Protein AF-A0A1X7TPD7-F1 (afdb_monomer_lite)

Radius of gyration: 32.9 Å; chains: 1; bounding box: 110×59×85 Å

pLDDT: mean 71.49, std 21.94, range [27.83, 98.06]

Foldseek 3Di:
DDDDDDDDDDDDPVNVVVVVVVCVVPPVVPPPDDDDDDDPPDDDPDPPPPQFDWDFDDPPDDDDPDDGDTDTDGDDPDDPPPPPDPPPLLLVVLLVLVLVPPVCLVCLVQLLVLLVHDPVNLVVLVVPDPDSSSSNSVSVVVSCVVPVPDPCLVSSLVSCVVVPNPVSSVVSVVSVVLCVVQVLLVLLVSCLVVQLVLCLVVVVLLLVLCVVLVLDDPVLSVCLVPDPDRSSVNSNSVSVSNSVSLSPDPHNLVSSVSVLVSLVVSVDPSSVVSSVCCVVVCVVVPPPDPPPPDDDDDDDDDDDDDDDDDDD

InterPro domains:
  IPR000488 Death domain [PF00531] (96-172)
  IPR000488 Death domain [PS50017] (108-176)
  IPR000488 Death domain [SM00005] (81-176)
  IPR011029 Death-like domain superfamily [G3DSA:1.10.533.10] (96-174)
  IPR011029 Death-like domain superfamily [SSF47986] (105-176)

Secondary structure (DSSP, 8-state):
------------HHHHHHHHHHHHHS-TTSS----------S---S-TT--EEEE----S--S-------EEEE---------S-TT-HHHHHHHHHHHT-TTHHHHHHHHHHHTT--HHHHHHHHHH-SSHHHHHHHHHHHHHHH-TT---HHHHHHHHHHTT-HHHHHHHHHHHHHHHH-HHHHHHHHTHHHHHHHHHHTHHHHHHHHHHTTSS-HHHHHHHHH--S-HHHHHHHHHHHHHHHHHT-SSHHHHHHHHHHHHHTTT-HHHHHHHHHHHHTTTTTT--------------------------

Organism: Amphimedon queenslandica (NCBI:txid400682)

Sequence (312 aa):
MIRKYTAKIPVSIRDIELLDQLNEKIKFRDLPRFRIQFTHVGTTIRHKHAKEVTVRFNKGSSRSPGNLNTVLLRSSPLKLDTGLTKNDSVLTEFIRIIEAEQRLNTLWHALGSRLNLSVDELSEIEAMSNNPDQCTARLIDRWKRKNKRDDSWDTLAAALDDIGFNELARRVGNLIKTQKLNPAAAYFQSNFDDIESSIAARLDQALPKFFGAGLISQSLHNNVLSMDKPNSHKSALVTTELLRGIKDSRDPSKRLERICKIFLKLEDEKLKEIVEGIASGNIFAKTARHPVSHPKEYSKRNTEEDIEEIEL

Structure (mmCIF, N/CA/C/O backbone):
data_AF-A0A1X7TPD7-F1
#
_entry.id   AF-A0A1X7TPD7-F1
#
loop_
_atom_site.group_PDB
_atom_site.id
_atom_site.type_symbol
_atom_site.label_atom_id
_atom_site.label_alt_id
_atom_site.label_comp_id
_atom_site.label_asym_id
_atom_site.label_entity_id
_atom_site.label_seq_id
_atom_site.pdbx_PDB_ins_code
_atom_site.Cartn_x
_atom_site.Cartn_y
_atom_site.Cartn_z
_atom_site.occupancy
_atom_site.B_iso_or_equiv
_atom_site.auth_seq_id
_atom_site.auth_comp_id
_atom_site.auth_asym_id
_atom_site.auth_atom_id
_atom_site.pdbx_PDB_model_num
ATOM 1 N N . MET A 1 1 ? 58.722 31.492 -35.032 1.00 36.28 1 MET A N 1
ATOM 2 C CA . MET A 1 1 ? 58.172 31.067 -36.340 1.00 36.28 1 MET A CA 1
ATOM 3 C C . MET A 1 1 ? 57.546 29.682 -36.155 1.00 36.28 1 MET A C 1
ATOM 5 O O . MET A 1 1 ? 58.282 28.721 -35.987 1.00 36.28 1 MET A O 1
ATOM 9 N N . ILE A 1 2 ? 56.216 29.577 -36.042 1.00 27.83 2 ILE A N 1
ATOM 10 C CA . ILE A 1 2 ? 55.515 28.310 -35.742 1.00 27.83 2 ILE A CA 1
ATOM 11 C C . ILE A 1 2 ? 55.043 27.698 -37.064 1.00 27.83 2 ILE A C 1
ATOM 13 O O . ILE A 1 2 ? 54.185 28.272 -37.731 1.00 27.83 2 ILE A O 1
ATOM 17 N N . ARG A 1 3 ? 55.601 26.549 -37.460 1.00 31.72 3 ARG A N 1
ATOM 18 C CA . ARG A 1 3 ? 55.120 25.790 -38.624 1.00 31.72 3 ARG A CA 1
ATOM 19 C C . ARG A 1 3 ? 53.982 24.869 -38.184 1.00 31.72 3 ARG A C 1
ATOM 21 O O . ARG A 1 3 ? 54.215 23.897 -37.471 1.00 31.72 3 ARG A O 1
ATOM 28 N N . LYS A 1 4 ? 52.752 25.184 -38.598 1.00 31.47 4 LYS A N 1
ATOM 29 C CA . LYS A 1 4 ? 51.613 24.259 -38.531 1.00 31.47 4 LYS A CA 1
ATOM 30 C C . LYS A 1 4 ? 51.737 23.266 -39.684 1.00 31.47 4 LYS A C 1
ATOM 32 O O . LYS A 1 4 ? 51.674 23.672 -40.839 1.00 31.47 4 LYS A O 1
ATOM 37 N N . TYR A 1 5 ? 51.881 21.983 -39.371 1.00 33.59 5 TYR A N 1
ATOM 38 C CA . TYR A 1 5 ? 51.701 20.909 -40.343 1.00 33.59 5 TYR A CA 1
ATOM 39 C C . TYR A 1 5 ? 50.284 20.361 -40.192 1.00 33.59 5 TYR A C 1
ATOM 41 O O . TYR A 1 5 ? 49.887 19.946 -39.106 1.00 33.59 5 TYR A O 1
ATOM 49 N N . THR A 1 6 ? 49.510 20.394 -41.272 1.00 36.97 6 THR A N 1
ATOM 50 C CA . THR A 1 6 ? 48.188 19.767 -41.351 1.00 36.97 6 THR A CA 1
ATOM 51 C C . THR A 1 6 ? 48.327 18.558 -42.264 1.00 36.97 6 THR A C 1
ATOM 53 O O . THR A 1 6 ? 48.381 18.699 -43.482 1.00 36.97 6 THR A O 1
ATOM 56 N N . ALA A 1 7 ? 48.450 17.368 -41.680 1.00 35.00 7 ALA A N 1
ATOM 57 C CA . ALA A 1 7 ? 48.398 16.130 -42.444 1.00 35.00 7 ALA A CA 1
ATOM 58 C C . ALA A 1 7 ? 46.925 15.813 -42.739 1.00 35.00 7 ALA A C 1
ATOM 60 O O . ALA A 1 7 ? 46.164 15.486 -41.830 1.00 35.00 7 ALA A O 1
ATOM 61 N N . LYS A 1 8 ? 46.508 15.945 -44.002 1.00 43.88 8 LYS A N 1
ATOM 62 C CA . LYS A 1 8 ? 45.240 15.382 -44.478 1.00 43.88 8 LYS A CA 1
ATOM 63 C C . LYS A 1 8 ? 45.493 13.912 -44.788 1.00 43.88 8 LYS A C 1
ATOM 65 O O . LYS A 1 8 ? 46.124 13.605 -45.792 1.00 43.88 8 LYS A O 1
ATOM 70 N N . ILE A 1 9 ? 45.046 13.028 -43.904 1.00 44.03 9 ILE A N 1
ATOM 71 C CA . ILE A 1 9 ? 45.016 11.591 -44.178 1.00 44.03 9 ILE A CA 1
ATOM 72 C C . ILE A 1 9 ? 43.836 11.363 -45.134 1.00 44.03 9 ILE A C 1
ATOM 74 O O . ILE A 1 9 ? 42.706 11.675 -44.752 1.00 44.03 9 ILE A O 1
ATOM 78 N N . PRO A 1 10 ? 44.053 10.898 -46.376 1.00 48.69 10 PRO A N 1
ATOM 79 C CA . PRO A 1 10 ? 42.952 10.549 -47.259 1.00 48.69 10 PRO A CA 1
ATOM 80 C C . PRO A 1 10 ? 42.305 9.268 -46.728 1.00 48.69 10 PRO A C 1
ATOM 82 O O . PRO A 1 10 ? 42.895 8.195 -46.791 1.00 48.69 10 PRO A O 1
ATOM 85 N N . VAL A 1 11 ? 41.107 9.397 -46.165 1.00 53.53 11 VAL A N 1
ATOM 86 C CA . VAL A 1 11 ? 40.261 8.249 -45.825 1.00 53.53 11 VAL A CA 1
ATOM 87 C C . VAL A 1 11 ? 39.604 7.799 -47.124 1.00 53.53 11 VAL A C 1
ATOM 89 O O . VAL A 1 11 ? 38.955 8.610 -47.790 1.00 53.53 11 VAL A O 1
ATOM 92 N N . SER A 1 12 ? 39.822 6.551 -47.540 1.00 72.56 12 SER A N 1
ATOM 93 C CA . SER A 1 12 ? 39.199 6.059 -48.766 1.00 72.56 12 SER A CA 1
ATOM 94 C C . SER A 1 12 ? 37.707 5.819 -48.526 1.00 72.56 12 SER A C 1
ATOM 96 O O . SER A 1 12 ? 37.294 5.470 -47.423 1.00 72.56 12 SER A O 1
ATOM 98 N N . ILE A 1 13 ? 36.885 5.973 -49.566 1.00 65.62 13 ILE A N 1
ATOM 99 C CA . ILE A 1 13 ? 35.442 5.663 -49.515 1.00 65.62 13 ILE A CA 1
ATOM 100 C C . ILE A 1 13 ? 35.212 4.231 -49.008 1.00 65.62 13 ILE A C 1
ATOM 102 O O . ILE A 1 13 ? 34.282 3.973 -48.252 1.00 65.62 13 ILE A O 1
ATOM 106 N N . ARG A 1 14 ? 36.138 3.325 -49.336 1.00 64.31 14 ARG A N 1
ATOM 107 C CA . ARG A 1 14 ? 36.128 1.938 -48.882 1.00 64.31 14 ARG A CA 1
ATOM 108 C C . ARG A 1 14 ? 36.299 1.805 -47.370 1.00 64.31 14 ARG A C 1
ATOM 110 O O . ARG A 1 14 ? 35.688 0.923 -46.785 1.00 64.31 14 ARG A O 1
ATOM 117 N N . ASP A 1 15 ? 37.089 2.675 -46.740 1.00 61.66 15 ASP A N 1
ATOM 118 C CA . ASP A 1 15 ? 37.272 2.690 -45.282 1.00 61.66 15 ASP A CA 1
ATOM 119 C C . ASP A 1 15 ? 36.022 3.214 -44.566 1.00 61.66 15 ASP A C 1
ATOM 121 O O . ASP A 1 15 ? 35.698 2.749 -43.475 1.00 61.66 15 ASP A O 1
ATOM 125 N N . ILE A 1 16 ? 35.294 4.144 -45.193 1.00 64.50 16 ILE A N 1
ATOM 126 C CA . ILE A 1 16 ? 34.019 4.668 -44.681 1.00 64.50 16 ILE A CA 1
ATOM 127 C C . ILE A 1 16 ? 32.941 3.580 -44.753 1.00 64.50 16 ILE A C 1
ATOM 129 O O . ILE A 1 16 ? 32.285 3.305 -43.754 1.00 64.50 16 ILE A O 1
ATOM 133 N N . GLU A 1 17 ? 32.831 2.879 -45.883 1.00 69.44 17 GLU A N 1
ATOM 134 C CA . GLU A 1 17 ? 31.905 1.747 -46.029 1.00 69.44 17 GLU A CA 1
ATOM 135 C C . GLU A 1 17 ? 32.230 0.604 -45.056 1.00 69.44 17 GLU A C 1
ATOM 137 O O . GLU A 1 17 ? 31.326 -0.033 -44.515 1.00 69.44 17 GLU A O 1
ATOM 142 N N . LEU A 1 18 ? 33.517 0.349 -44.788 1.00 69.25 18 LEU A N 1
ATOM 143 C CA . LEU A 1 18 ? 33.938 -0.659 -43.813 1.00 69.25 18 LEU A CA 1
ATOM 144 C C . LEU A 1 18 ? 33.594 -0.245 -42.375 1.00 69.25 18 LEU A C 1
ATOM 146 O O . LEU A 1 18 ? 33.226 -1.100 -41.569 1.00 69.25 18 LEU A O 1
ATOM 150 N N . LEU A 1 19 ? 33.688 1.051 -42.057 1.00 59.91 19 LEU A N 1
ATOM 151 C CA . LEU A 1 19 ? 33.266 1.613 -40.773 1.00 59.91 19 LEU A CA 1
ATOM 152 C C . LEU A 1 19 ? 31.751 1.526 -40.589 1.00 59.91 19 LEU A C 1
ATOM 154 O O . LEU A 1 19 ? 31.316 1.118 -39.517 1.00 59.91 19 LEU A O 1
ATOM 158 N N . ASP A 1 20 ? 30.960 1.814 -41.622 1.00 69.69 20 ASP A N 1
ATOM 159 C CA . ASP A 1 20 ? 29.500 1.687 -41.566 1.00 69.69 20 ASP A CA 1
ATOM 160 C C . ASP A 1 20 ? 29.069 0.222 -41.404 1.00 69.69 20 ASP A C 1
ATOM 162 O O . ASP A 1 20 ? 28.219 -0.089 -40.570 1.00 69.69 20 ASP A O 1
ATOM 166 N N . GLN A 1 21 ? 29.733 -0.711 -42.096 1.00 68.94 21 GLN A N 1
ATOM 167 C CA . GLN A 1 21 ? 29.507 -2.150 -41.912 1.00 68.94 21 GLN A CA 1
ATOM 168 C C . GLN A 1 21 ? 29.935 -2.652 -40.524 1.00 68.94 21 GLN A C 1
ATOM 170 O O . GLN A 1 21 ? 29.298 -3.551 -39.968 1.00 68.94 21 GLN A O 1
ATOM 175 N N . LEU A 1 22 ? 31.009 -2.100 -39.951 1.00 58.56 22 LEU A N 1
ATOM 176 C CA . LEU A 1 22 ? 31.425 -2.388 -38.576 1.00 58.56 22 LEU A CA 1
ATOM 177 C C . LEU A 1 22 ? 30.444 -1.800 -37.559 1.00 58.56 22 LEU A C 1
ATOM 179 O O . LEU A 1 22 ? 30.168 -2.456 -36.562 1.00 58.56 22 LEU A O 1
ATOM 183 N N . ASN A 1 23 ? 29.885 -0.620 -37.815 1.00 59.06 23 ASN A N 1
ATOM 184 C CA . ASN A 1 23 ? 28.909 0.036 -36.947 1.00 59.06 23 ASN A CA 1
ATOM 185 C C . ASN A 1 23 ? 27.539 -0.675 -36.976 1.00 59.06 23 ASN A C 1
ATOM 187 O O . ASN A 1 23 ? 26.877 -0.792 -35.950 1.00 59.06 23 ASN A O 1
ATOM 191 N N . GLU A 1 24 ? 27.150 -1.231 -38.127 1.00 62.69 24 GLU A N 1
ATOM 192 C CA . GLU A 1 24 ? 25.984 -2.118 -38.280 1.00 62.69 24 GLU A CA 1
ATOM 193 C C . GLU A 1 24 ? 26.177 -3.468 -37.562 1.00 62.69 24 GLU A C 1
ATOM 195 O O . GLU A 1 24 ? 25.259 -3.980 -36.915 1.00 62.69 24 GLU A O 1
ATOM 200 N N . LYS A 1 25 ? 27.382 -4.055 -37.644 1.00 58.59 25 LYS A N 1
ATOM 201 C CA . LYS A 1 25 ? 27.707 -5.334 -36.983 1.00 58.59 25 LYS A CA 1
ATOM 202 C C . LYS A 1 25 ? 27.921 -5.191 -35.479 1.00 58.59 25 LYS A C 1
ATOM 204 O O . LYS A 1 25 ? 27.558 -6.094 -34.726 1.00 58.59 25 LYS A O 1
ATOM 209 N N . ILE A 1 26 ? 28.491 -4.076 -35.032 1.00 55.66 26 ILE A N 1
ATOM 210 C CA . ILE A 1 26 ? 28.621 -3.724 -33.621 1.00 55.66 26 ILE A CA 1
ATOM 211 C C . ILE A 1 26 ? 27.338 -2.995 -33.236 1.00 55.66 26 ILE A C 1
ATOM 213 O O . ILE A 1 26 ? 27.296 -1.775 -33.102 1.00 55.66 26 ILE A O 1
ATOM 217 N N . LYS A 1 27 ? 26.264 -3.752 -32.993 1.00 54.41 27 LYS A N 1
ATOM 218 C CA . LYS A 1 27 ? 25.174 -3.205 -32.184 1.00 54.41 27 LYS A CA 1
ATOM 219 C C . LYS A 1 27 ? 25.822 -2.758 -30.878 1.00 54.41 27 LYS A C 1
ATOM 221 O O . LYS A 1 27 ? 26.306 -3.593 -30.123 1.00 54.41 27 LYS A O 1
ATOM 226 N N . PHE A 1 28 ? 25.822 -1.458 -30.583 1.00 50.81 28 PHE A N 1
ATOM 227 C CA . PHE A 1 28 ? 26.362 -0.873 -29.340 1.00 50.81 28 PHE A CA 1
ATOM 228 C C . PHE A 1 28 ? 25.851 -1.546 -28.042 1.00 50.81 28 PHE A C 1
ATOM 230 O O . PHE A 1 28 ? 26.358 -1.274 -26.954 1.00 50.81 28 PHE A O 1
ATOM 237 N N . ARG A 1 29 ? 24.849 -2.429 -28.148 1.00 47.88 29 ARG A N 1
ATOM 238 C CA . ARG A 1 29 ? 24.347 -3.316 -27.095 1.00 47.88 29 ARG A CA 1
ATOM 239 C C . ARG A 1 29 ? 25.304 -4.452 -26.704 1.00 47.88 29 ARG A C 1
ATOM 241 O O . ARG A 1 29 ? 25.227 -4.878 -25.558 1.00 47.88 29 ARG A O 1
ATOM 248 N N . ASP A 1 30 ? 26.214 -4.875 -27.584 1.00 47.66 30 ASP A N 1
ATOM 249 C CA . ASP A 1 30 ? 27.049 -6.075 -27.389 1.00 47.66 30 ASP A CA 1
ATOM 250 C C . ASP A 1 30 ? 28.526 -5.761 -27.078 1.00 47.66 30 ASP A C 1
ATOM 252 O O . ASP A 1 30 ? 29.353 -6.667 -26.960 1.00 47.66 30 ASP A O 1
ATOM 256 N N . LEU A 1 31 ? 28.887 -4.482 -26.916 1.00 47.78 31 LEU A N 1
ATOM 257 C CA . LEU A 1 31 ? 30.218 -4.123 -26.424 1.00 47.78 31 LEU A CA 1
ATOM 258 C C . LEU A 1 31 ? 30.352 -4.564 -24.956 1.00 47.78 31 LEU A C 1
ATOM 260 O O . LEU A 1 31 ? 29.476 -4.237 -24.149 1.00 47.78 31 LEU A O 1
ATOM 264 N N . PRO A 1 32 ? 31.440 -5.254 -24.566 1.00 42.28 32 PRO A N 1
ATOM 265 C CA . PRO A 1 32 ? 31.666 -5.620 -23.177 1.00 42.28 32 PRO A CA 1
ATOM 266 C C . PRO A 1 32 ? 31.778 -4.351 -22.326 1.00 42.28 32 PRO A C 1
ATOM 268 O O . PRO A 1 32 ? 32.785 -3.643 -22.345 1.00 42.28 32 PRO A O 1
ATOM 271 N N . ARG A 1 33 ? 30.717 -4.054 -21.570 1.00 44.53 33 ARG A N 1
ATOM 272 C CA . ARG A 1 33 ? 30.706 -2.984 -20.574 1.00 44.53 33 ARG A CA 1
ATOM 273 C C . ARG A 1 33 ? 31.486 -3.474 -19.361 1.00 44.53 33 ARG A C 1
ATOM 275 O O . ARG A 1 33 ? 31.002 -4.292 -18.584 1.00 44.53 33 ARG A O 1
ATOM 282 N N . PHE A 1 34 ? 32.713 -2.999 -19.200 1.00 40.66 34 PHE A N 1
ATOM 283 C CA . PHE A 1 34 ? 33.484 -3.266 -17.992 1.00 40.66 34 PHE A CA 1
ATOM 284 C C . PHE A 1 34 ? 33.014 -2.335 -16.872 1.00 40.66 34 PHE A C 1
ATOM 286 O O . PHE A 1 34 ? 33.091 -1.112 -16.973 1.00 40.66 34 PHE A O 1
ATOM 293 N N . ARG A 1 35 ? 32.537 -2.930 -15.777 1.00 40.88 35 ARG A N 1
ATOM 294 C CA . ARG A 1 35 ? 32.247 -2.227 -14.528 1.00 40.88 35 ARG A CA 1
ATOM 295 C C . ARG A 1 35 ? 33.441 -2.387 -13.596 1.00 40.88 35 ARG A C 1
ATOM 297 O O . ARG A 1 35 ? 33.773 -3.500 -13.204 1.00 40.88 35 ARG A O 1
ATOM 304 N N . ILE A 1 36 ? 34.066 -1.276 -13.219 1.00 45.28 36 ILE A N 1
ATOM 305 C CA . ILE A 1 36 ? 35.104 -1.266 -12.184 1.00 45.28 36 ILE A CA 1
ATOM 306 C C . ILE A 1 36 ? 34.411 -0.987 -10.850 1.00 45.28 36 ILE A C 1
ATOM 308 O O . ILE A 1 36 ? 33.927 0.118 -10.614 1.00 45.28 36 ILE A O 1
ATOM 312 N N . GLN A 1 37 ? 34.331 -2.002 -9.992 1.00 41.88 37 GLN A N 1
ATOM 313 C CA . GLN A 1 37 ? 33.773 -1.886 -8.648 1.00 41.88 37 GLN A CA 1
ATOM 314 C C . GLN A 1 37 ? 34.909 -1.936 -7.626 1.00 41.88 37 GLN A C 1
ATOM 316 O O . GLN A 1 37 ? 35.669 -2.899 -7.578 1.00 41.88 37 GLN A O 1
ATOM 321 N N . PHE A 1 38 ? 35.018 -0.904 -6.793 1.00 50.53 38 PHE A N 1
ATOM 322 C CA . PHE A 1 38 ? 35.965 -0.888 -5.684 1.00 50.53 38 PHE A CA 1
ATOM 323 C C . PHE A 1 38 ? 35.281 -1.464 -4.442 1.00 50.53 38 PHE A C 1
ATOM 325 O O . PHE A 1 38 ? 34.424 -0.820 -3.839 1.00 50.53 38 PHE A O 1
ATOM 332 N N . THR A 1 39 ? 35.636 -2.690 -4.067 1.00 37.41 39 THR A N 1
ATOM 333 C CA . THR A 1 39 ? 35.194 -3.317 -2.815 1.00 37.41 39 THR A CA 1
ATOM 334 C C . THR A 1 39 ? 36.255 -3.136 -1.740 1.00 37.41 39 THR A C 1
ATOM 336 O O . THR A 1 39 ? 37.408 -3.526 -1.921 1.00 37.41 39 THR A O 1
ATOM 339 N N . HIS A 1 40 ? 35.870 -2.561 -0.603 1.00 45.31 40 HIS A N 1
ATOM 340 C CA . HIS A 1 40 ? 36.744 -2.435 0.558 1.00 45.31 40 HIS A CA 1
ATOM 341 C C . HIS A 1 40 ? 36.859 -3.794 1.271 1.00 45.31 40 HIS A C 1
ATOM 343 O O . HIS A 1 40 ? 36.008 -4.146 2.086 1.00 45.31 40 HIS A O 1
ATOM 349 N N . VAL A 1 41 ? 37.896 -4.571 0.950 1.00 38.03 41 VAL A N 1
ATOM 350 C CA . VAL A 1 41 ? 38.188 -5.859 1.600 1.00 38.03 41 VAL A CA 1
ATOM 351 C C . VAL A 1 41 ? 39.272 -5.636 2.654 1.00 38.03 41 VAL A C 1
ATOM 353 O O . VAL A 1 41 ? 40.451 -5.545 2.326 1.00 38.03 41 VAL A O 1
ATOM 356 N N . GLY A 1 42 ? 38.877 -5.503 3.921 1.00 42.78 42 GLY A N 1
ATOM 357 C CA . GLY A 1 42 ? 39.826 -5.400 5.032 1.00 42.78 42 GLY A CA 1
ATOM 358 C C . GLY A 1 42 ? 39.252 -4.746 6.284 1.00 42.78 42 GLY A C 1
ATOM 359 O O . GLY A 1 42 ? 38.456 -3.810 6.211 1.00 42.78 42 GLY A O 1
ATOM 360 N N . THR A 1 43 ? 39.660 -5.258 7.443 1.00 44.62 43 THR A N 1
ATOM 361 C CA . THR A 1 43 ? 39.304 -4.760 8.772 1.00 44.62 43 THR A CA 1
ATOM 362 C C . THR A 1 43 ? 39.722 -3.299 8.939 1.00 44.62 43 THR A C 1
ATOM 364 O O . THR A 1 43 ? 40.868 -2.900 8.746 1.00 44.62 43 THR A O 1
ATOM 367 N N . THR A 1 44 ? 38.734 -2.480 9.282 1.00 53.47 44 THR A N 1
ATOM 368 C CA . THR A 1 44 ? 38.808 -1.032 9.463 1.00 53.47 44 THR A CA 1
ATOM 369 C C . THR A 1 44 ? 39.805 -0.628 10.540 1.00 53.47 44 THR A C 1
ATOM 371 O O . THR A 1 44 ? 39.432 -0.521 11.705 1.00 53.47 44 THR A O 1
ATOM 374 N N . ILE A 1 45 ? 41.040 -0.302 10.166 1.00 50.12 45 ILE A N 1
ATOM 375 C CA . ILE A 1 45 ? 41.908 0.532 11.000 1.00 50.12 45 ILE A CA 1
ATOM 376 C C . ILE A 1 45 ? 42.772 1.401 10.081 1.00 50.12 45 ILE A C 1
ATOM 378 O O . ILE A 1 45 ? 43.853 0.978 9.692 1.00 50.12 45 ILE A O 1
ATOM 382 N N . ARG A 1 46 ? 42.296 2.610 9.727 1.00 48.78 46 ARG A N 1
ATOM 383 C CA . ARG A 1 46 ? 43.098 3.858 9.841 1.00 48.78 46 ARG A CA 1
ATOM 384 C C . ARG A 1 46 ? 42.494 5.153 9.303 1.00 48.78 46 ARG A C 1
ATOM 386 O O . ARG A 1 46 ? 43.067 6.194 9.596 1.00 48.78 46 ARG A O 1
ATOM 393 N N . HIS A 1 47 ? 41.336 5.175 8.643 1.00 51.56 47 HIS A N 1
ATOM 394 C CA . HIS A 1 47 ? 40.807 6.456 8.144 1.00 51.56 47 HIS A CA 1
ATOM 395 C C . HIS A 1 47 ? 39.298 6.634 8.360 1.00 51.56 47 HIS A C 1
ATOM 397 O O . HIS A 1 47 ? 38.529 6.733 7.413 1.00 51.56 47 HIS A O 1
ATOM 403 N N . LYS A 1 48 ? 38.871 6.754 9.627 1.00 49.16 48 LYS A N 1
ATOM 404 C CA . LYS A 1 48 ? 37.474 7.072 10.013 1.00 49.16 48 LYS A CA 1
ATOM 405 C C . LYS A 1 48 ? 36.958 8.427 9.486 1.00 49.16 48 LYS A C 1
ATOM 407 O O . LYS A 1 48 ? 35.766 8.695 9.580 1.00 49.16 48 LYS A O 1
ATOM 412 N N . HIS A 1 49 ? 37.834 9.267 8.932 1.00 45.53 49 HIS A N 1
ATOM 413 C CA . HIS A 1 49 ? 37.505 10.606 8.431 1.00 45.53 49 HIS A CA 1
ATOM 414 C C . HIS A 1 49 ? 37.921 10.849 6.973 1.00 45.53 49 HIS A C 1
ATOM 416 O O . HIS A 1 49 ? 37.853 11.989 6.514 1.00 45.53 49 HIS A O 1
ATOM 422 N N . ALA A 1 50 ? 38.348 9.820 6.229 1.00 49.19 50 ALA A N 1
ATOM 423 C CA . ALA A 1 50 ? 38.631 9.995 4.806 1.00 49.19 50 ALA A CA 1
ATOM 424 C C . ALA A 1 50 ? 37.318 10.232 4.043 1.00 49.19 50 ALA A C 1
ATOM 426 O O . ALA A 1 50 ? 36.533 9.313 3.822 1.00 49.19 50 ALA A O 1
ATOM 427 N N . LYS A 1 51 ? 37.076 11.492 3.669 1.00 49.03 51 LYS A N 1
ATOM 428 C CA . LYS A 1 51 ? 35.930 11.926 2.851 1.00 49.03 51 LYS A CA 1
ATOM 429 C C . LYS A 1 51 ? 36.173 11.771 1.346 1.00 49.03 51 LYS A C 1
ATOM 431 O O . LYS A 1 51 ? 35.265 12.005 0.557 1.00 49.03 51 LYS A O 1
ATOM 436 N N . GLU A 1 52 ? 37.388 11.405 0.944 1.00 44.69 52 GLU A N 1
ATOM 437 C CA . GLU A 1 52 ? 37.805 11.412 -0.453 1.00 44.69 52 GLU A CA 1
ATOM 438 C C . GLU A 1 52 ? 38.767 10.257 -0.739 1.00 44.69 52 GLU A C 1
ATOM 440 O O . GLU A 1 52 ? 39.686 9.992 0.038 1.00 44.69 52 GLU A O 1
ATOM 445 N N . VAL A 1 53 ? 38.543 9.570 -1.860 1.00 49.44 53 VAL A N 1
ATOM 446 C CA . VAL A 1 53 ? 39.462 8.573 -2.415 1.00 49.44 53 VAL A CA 1
ATOM 447 C C . VAL A 1 53 ? 39.788 9.012 -3.836 1.00 49.44 53 VAL A C 1
ATOM 449 O O . VAL A 1 53 ? 38.930 8.989 -4.717 1.00 49.44 53 VAL A O 1
ATOM 452 N N . THR A 1 54 ? 41.030 9.430 -4.065 1.00 44.19 54 THR A N 1
ATOM 453 C CA . THR A 1 54 ? 41.500 9.820 -5.397 1.00 44.19 54 THR A CA 1
ATOM 454 C C . THR A 1 54 ? 42.097 8.605 -6.100 1.00 44.19 54 THR A C 1
ATOM 456 O O . THR A 1 54 ? 43.143 8.099 -5.696 1.00 44.19 54 THR A O 1
ATOM 459 N N . VAL A 1 55 ? 41.466 8.146 -7.181 1.00 48.31 55 VAL A N 1
ATOM 460 C CA . VAL A 1 55 ? 42.020 7.091 -8.043 1.00 48.31 55 VAL A CA 1
ATOM 461 C C . VAL A 1 55 ? 42.694 7.749 -9.243 1.00 48.31 55 VAL A C 1
ATOM 463 O O . VAL A 1 55 ? 42.062 8.498 -9.986 1.00 48.31 55 VAL A O 1
ATOM 466 N N . ARG A 1 56 ? 43.991 7.487 -9.436 1.00 43.56 56 ARG A N 1
ATOM 467 C CA . ARG A 1 56 ? 44.751 7.964 -10.600 1.00 43.56 56 ARG A CA 1
ATOM 468 C C . ARG A 1 56 ? 45.040 6.803 -11.536 1.00 43.56 56 ARG A C 1
ATOM 470 O O . ARG A 1 56 ? 45.691 5.838 -11.148 1.00 43.56 56 ARG A O 1
ATOM 477 N N . PHE A 1 57 ? 44.599 6.924 -12.781 1.00 47.09 57 PHE A N 1
ATOM 478 C CA . PHE A 1 57 ? 44.960 5.985 -13.832 1.00 47.09 57 PHE A CA 1
ATOM 479 C C . PHE A 1 57 ? 46.257 6.458 -14.484 1.00 47.09 57 PHE A C 1
ATOM 481 O O . PHE A 1 57 ? 46.264 7.406 -15.268 1.00 47.09 57 PHE A O 1
ATOM 488 N N . ASN A 1 58 ? 47.369 5.805 -14.150 1.00 42.09 58 ASN A N 1
ATOM 489 C CA . ASN A 1 58 ? 48.621 6.033 -14.859 1.00 42.09 58 ASN A CA 1
ATOM 490 C C . ASN A 1 58 ? 48.546 5.311 -16.203 1.00 42.09 58 ASN A C 1
ATOM 492 O O . ASN A 1 58 ? 48.580 4.082 -16.263 1.00 42.09 58 ASN A O 1
ATOM 496 N N . LYS A 1 59 ? 48.453 6.070 -17.297 1.00 44.50 59 LYS A N 1
ATOM 497 C CA . LYS A 1 59 ? 48.652 5.507 -18.630 1.00 44.50 59 LYS A CA 1
ATOM 498 C C . LYS A 1 59 ? 50.134 5.154 -18.737 1.00 44.50 59 LYS A C 1
ATOM 500 O O . LYS A 1 59 ? 50.978 6.045 -18.720 1.00 44.50 59 LYS A O 1
ATOM 505 N N . GLY A 1 60 ? 50.452 3.863 -18.778 1.00 46.62 60 GLY A N 1
ATOM 506 C CA . GLY A 1 60 ? 51.815 3.374 -18.971 1.00 46.62 60 GLY A CA 1
ATOM 507 C C . GLY A 1 60 ? 52.334 3.756 -20.355 1.00 46.62 60 GLY A C 1
ATOM 508 O O . GLY A 1 60 ? 52.250 2.969 -21.288 1.00 46.62 60 GLY A O 1
ATOM 509 N N . SER A 1 61 ? 52.816 4.986 -20.514 1.00 44.50 61 SER A N 1
ATOM 510 C CA . SER A 1 61 ? 53.646 5.406 -21.636 1.00 44.50 61 SER A CA 1
ATOM 511 C C . SER A 1 61 ? 54.373 6.703 -21.287 1.00 44.50 61 SER A C 1
ATOM 513 O O . SER A 1 61 ? 53.830 7.624 -20.682 1.00 44.50 61 SER A O 1
ATOM 515 N N . SER A 1 62 ? 55.650 6.710 -21.632 1.00 53.09 62 SER A N 1
ATOM 516 C CA . SER A 1 62 ? 56.692 7.657 -21.274 1.00 53.09 62 SER A CA 1
ATOM 517 C C . SER A 1 62 ? 56.461 9.098 -21.745 1.00 53.09 62 SER A C 1
ATOM 519 O O . SER A 1 62 ? 56.034 9.327 -22.870 1.00 53.09 62 SER A O 1
ATOM 521 N N . ARG A 1 63 ? 56.942 10.050 -20.931 1.00 48.00 63 ARG A N 1
ATOM 522 C CA . ARG A 1 63 ? 57.416 11.395 -21.326 1.00 48.00 63 ARG A CA 1
ATOM 523 C C . ARG A 1 63 ? 56.387 12.332 -21.986 1.00 48.00 63 ARG A C 1
ATOM 525 O O . ARG A 1 63 ? 56.553 12.756 -23.124 1.00 48.00 63 ARG A O 1
ATOM 532 N N . SER A 1 64 ? 55.406 12.793 -21.214 1.00 41.28 64 SER A N 1
ATOM 533 C CA . SER A 1 64 ? 54.967 14.201 -21.268 1.00 41.28 64 SER A CA 1
ATOM 534 C C . SER A 1 64 ? 54.161 14.576 -20.023 1.00 41.28 64 SER A C 1
ATOM 536 O O . SER A 1 64 ? 53.280 13.811 -19.631 1.00 41.28 64 SER A O 1
ATOM 538 N N . PRO A 1 65 ? 54.407 15.744 -19.401 1.00 46.09 65 PRO A N 1
ATOM 539 C CA . PRO A 1 65 ? 53.560 16.270 -18.341 1.00 46.09 65 PRO A CA 1
ATOM 540 C C . PRO A 1 65 ? 52.347 16.953 -18.991 1.00 46.09 65 PRO A C 1
ATOM 542 O O . PRO A 1 65 ? 52.298 18.170 -19.127 1.00 46.09 65 PRO A O 1
ATOM 545 N N . GLY A 1 66 ? 51.397 16.157 -19.482 1.00 42.50 66 GLY A N 1
ATOM 546 C CA . GLY A 1 66 ? 50.172 16.646 -20.116 1.00 42.50 66 GLY A CA 1
ATOM 547 C C . GLY A 1 66 ? 48.940 16.141 -19.377 1.00 42.50 66 GLY A C 1
ATOM 548 O O . GLY A 1 66 ? 48.650 14.952 -19.439 1.00 42.50 66 GLY A O 1
ATOM 549 N N . ASN A 1 67 ? 48.267 17.054 -18.669 1.00 46.06 67 ASN A N 1
ATOM 550 C CA . ASN A 1 67 ? 46.920 16.979 -18.083 1.00 46.06 67 ASN A CA 1
ATOM 551 C C . ASN A 1 67 ? 46.333 15.575 -17.844 1.00 46.06 67 ASN A C 1
ATOM 553 O O . ASN A 1 67 ? 45.666 14.991 -18.696 1.00 46.06 67 ASN A O 1
ATOM 557 N N . LEU A 1 68 ? 46.514 15.084 -16.616 1.00 44.53 68 LEU A N 1
ATOM 558 C CA . LEU A 1 68 ? 45.790 13.933 -16.083 1.00 44.53 68 LEU A CA 1
ATOM 559 C C . LEU A 1 68 ? 44.339 14.334 -15.778 1.00 44.53 68 LEU A C 1
ATOM 561 O O . LEU A 1 68 ? 44.093 15.168 -14.904 1.00 44.53 68 LEU A O 1
ATOM 565 N N . ASN A 1 69 ? 43.377 13.703 -16.453 1.00 43.16 69 ASN A N 1
ATOM 566 C CA . ASN A 1 69 ? 41.967 13.802 -16.083 1.00 43.16 69 ASN A CA 1
ATOM 567 C C . ASN A 1 69 ? 41.774 13.148 -14.711 1.00 43.16 69 ASN A C 1
ATOM 569 O O . ASN A 1 69 ? 41.845 11.927 -14.566 1.00 43.16 69 ASN A O 1
ATOM 573 N N . THR A 1 70 ? 41.569 13.979 -13.694 1.00 41.88 70 THR A N 1
ATOM 574 C CA . THR A 1 70 ? 41.292 13.523 -12.332 1.00 41.88 70 THR A CA 1
ATOM 575 C C . THR A 1 70 ? 39.787 13.335 -12.202 1.00 41.88 70 THR A C 1
ATOM 577 O O . THR A 1 70 ? 39.035 14.301 -12.309 1.00 41.88 70 THR A O 1
ATOM 580 N N . VAL A 1 71 ? 39.336 12.097 -11.998 1.00 41.75 71 VAL A N 1
ATOM 581 C CA . VAL A 1 71 ? 37.924 11.805 -11.723 1.00 41.75 71 VAL A CA 1
ATOM 582 C C . VAL A 1 71 ? 37.721 11.860 -10.214 1.00 41.75 71 VAL A C 1
ATOM 584 O O . VAL A 1 71 ? 38.289 11.057 -9.473 1.00 41.75 71 VAL A O 1
ATOM 587 N N . LEU A 1 72 ? 36.942 12.839 -9.756 1.00 41.34 72 LEU A N 1
ATOM 588 C CA . LEU A 1 72 ? 36.635 13.027 -8.342 1.00 41.34 72 LEU A CA 1
ATOM 589 C C . LEU A 1 72 ? 35.507 12.076 -7.922 1.00 41.34 72 LEU A C 1
ATOM 591 O O . LEU A 1 72 ? 34.357 12.263 -8.316 1.00 41.34 72 LEU A O 1
ATOM 595 N N . LEU A 1 73 ? 35.823 11.082 -7.092 1.00 39.75 73 LEU A N 1
ATOM 596 C CA . LEU A 1 73 ? 34.831 10.187 -6.500 1.00 39.75 73 LEU A CA 1
ATOM 597 C C . LEU A 1 73 ? 34.469 10.696 -5.101 1.00 39.75 73 LEU A C 1
ATOM 599 O O . LEU A 1 73 ? 35.248 10.574 -4.156 1.00 39.75 73 LEU A O 1
ATOM 603 N N . ARG A 1 74 ? 33.280 11.295 -4.969 1.00 34.38 74 ARG A N 1
ATOM 604 C CA . ARG A 1 74 ? 32.743 11.733 -3.674 1.00 34.38 74 ARG A CA 1
ATOM 605 C C . ARG A 1 74 ? 32.023 10.570 -3.003 1.00 34.38 74 ARG A C 1
ATOM 607 O O . ARG A 1 74 ? 31.037 10.066 -3.538 1.00 34.38 74 ARG A O 1
ATOM 614 N N . SER A 1 75 ? 32.472 10.173 -1.814 1.00 36.31 75 SER A N 1
ATOM 615 C CA . SER A 1 75 ? 31.700 9.269 -0.967 1.00 36.31 75 SER A CA 1
ATOM 616 C C . SER A 1 75 ? 30.535 10.049 -0.355 1.00 36.31 75 SER A C 1
ATOM 618 O O . SER A 1 75 ? 30.701 10.850 0.562 1.00 36.31 75 SER A O 1
ATOM 620 N N . SER A 1 76 ? 29.333 9.845 -0.892 1.00 33.22 76 SER A N 1
ATOM 621 C CA . SER A 1 76 ? 28.119 10.273 -0.199 1.00 33.22 76 SER A CA 1
ATOM 622 C C . SER A 1 76 ? 27.753 9.183 0.810 1.00 33.22 76 SER A C 1
ATOM 624 O O . SER A 1 76 ? 27.574 8.033 0.400 1.00 33.22 76 SER A O 1
ATOM 626 N N . PRO A 1 77 ? 27.684 9.489 2.120 1.00 33.72 77 PRO A N 1
ATOM 627 C CA . PRO A 1 77 ? 27.214 8.526 3.098 1.00 33.72 77 PRO A CA 1
ATOM 628 C C . PRO A 1 77 ? 25.806 8.073 2.717 1.00 33.72 77 PRO A C 1
ATOM 630 O O . PRO A 1 77 ? 24.938 8.895 2.429 1.00 33.72 77 PRO A O 1
ATOM 633 N N . LEU A 1 78 ? 25.620 6.752 2.714 1.00 37.69 78 LEU A N 1
ATOM 634 C CA . LEU A 1 78 ? 24.361 6.044 2.514 1.00 37.69 78 LEU A CA 1
ATOM 635 C C . LEU A 1 78 ? 23.317 6.519 3.531 1.00 37.69 78 LEU A C 1
ATOM 637 O O . LEU A 1 78 ? 23.123 5.926 4.588 1.00 37.69 78 LEU A O 1
ATOM 641 N N . LYS A 1 79 ? 22.618 7.593 3.197 1.00 31.73 79 LYS A N 1
ATOM 642 C CA . LYS A 1 79 ? 21.209 7.712 3.516 1.00 31.73 79 LYS A CA 1
ATOM 643 C C . LYS A 1 79 ? 20.510 7.628 2.183 1.00 31.73 79 LYS A C 1
ATOM 645 O O . LYS A 1 79 ? 20.699 8.478 1.316 1.00 31.73 79 LYS A O 1
ATOM 650 N N . LEU A 1 80 ? 19.747 6.558 2.012 1.00 38.50 80 LEU A N 1
ATOM 651 C CA . LEU A 1 80 ? 18.665 6.540 1.053 1.00 38.50 80 LEU A CA 1
ATOM 652 C C . LEU A 1 80 ? 17.663 7.601 1.549 1.00 38.50 80 LEU A C 1
ATOM 654 O O . LEU A 1 80 ? 16.650 7.278 2.152 1.00 38.50 80 LEU A O 1
ATOM 658 N N . ASP A 1 81 ? 17.981 8.886 1.362 1.00 35.41 81 ASP A N 1
ATOM 659 C CA . ASP A 1 81 ? 17.005 9.976 1.390 1.00 35.41 81 ASP A CA 1
ATOM 660 C C . ASP A 1 81 ? 16.222 9.874 0.080 1.00 35.41 81 ASP A C 1
ATOM 662 O O . ASP A 1 81 ? 16.220 10.736 -0.798 1.00 35.41 81 ASP A O 1
ATOM 666 N N . THR A 1 82 ? 15.568 8.732 -0.094 1.00 41.91 82 THR A N 1
ATOM 667 C CA . THR A 1 82 ? 14.431 8.613 -0.974 1.00 41.91 82 THR A CA 1
ATOM 668 C C . THR A 1 82 ? 13.317 9.397 -0.296 1.00 41.91 82 THR A C 1
ATOM 670 O O . THR A 1 82 ? 12.423 8.843 0.327 1.00 41.91 82 THR A O 1
ATOM 673 N N . GLY A 1 83 ? 13.318 10.711 -0.523 1.00 39.78 83 GLY A N 1
ATOM 674 C CA . GLY A 1 83 ? 12.076 11.480 -0.625 1.00 39.78 83 GLY A CA 1
ATOM 675 C C . GLY A 1 83 ? 11.163 10.964 -1.753 1.00 39.78 83 GLY A C 1
ATOM 676 O O . GLY A 1 83 ? 10.140 11.575 -2.045 1.00 39.78 83 GLY A O 1
ATOM 677 N N . LEU A 1 84 ? 11.522 9.846 -2.399 1.00 46.38 84 LEU A N 1
ATOM 678 C CA . LEU A 1 84 ? 10.622 9.024 -3.178 1.00 46.38 84 LEU A CA 1
ATOM 679 C C . LEU A 1 84 ? 9.529 8.458 -2.252 1.00 46.38 84 LEU A C 1
ATOM 681 O O . LEU A 1 84 ? 9.771 7.599 -1.414 1.00 46.38 84 LEU A O 1
ATOM 685 N N . THR A 1 85 ? 8.322 8.990 -2.452 1.00 49.25 85 THR A N 1
ATOM 686 C CA . THR A 1 85 ? 7.041 8.278 -2.310 1.00 49.25 85 THR A CA 1
ATOM 687 C C . THR A 1 85 ? 6.539 7.961 -0.902 1.00 49.25 85 THR A C 1
ATOM 689 O O . THR A 1 85 ? 5.885 6.940 -0.708 1.00 49.25 85 THR A O 1
ATOM 692 N N . LYS A 1 86 ? 6.688 8.874 0.067 1.00 48.03 86 LYS A N 1
ATOM 693 C CA . LYS A 1 86 ? 5.923 8.760 1.330 1.00 48.03 86 LYS A CA 1
ATOM 694 C C . LYS A 1 86 ? 4.396 8.743 1.141 1.00 48.03 86 LYS A C 1
ATOM 696 O O . LYS A 1 86 ? 3.702 8.241 2.011 1.00 48.03 86 LYS A O 1
ATOM 701 N N . ASN A 1 87 ? 3.885 9.217 0.002 1.00 50.47 87 ASN A N 1
ATOM 702 C CA . ASN A 1 87 ? 2.444 9.416 -0.192 1.00 50.47 87 ASN A CA 1
ATOM 703 C C . ASN A 1 87 ? 1.801 8.442 -1.195 1.00 50.47 87 ASN A C 1
ATOM 705 O O . ASN A 1 87 ? 0.595 8.514 -1.409 1.00 50.47 87 ASN A O 1
ATOM 709 N N . ASP A 1 88 ? 2.573 7.553 -1.834 1.00 62.16 88 ASP A N 1
ATOM 710 C CA . ASP A 1 88 ? 2.049 6.636 -2.853 1.00 62.16 88 ASP A CA 1
ATOM 711 C C . ASP A 1 88 ? 2.342 5.184 -2.485 1.00 62.16 88 ASP A C 1
ATOM 713 O O . ASP A 1 88 ? 3.234 4.527 -3.017 1.00 62.16 88 ASP A O 1
ATOM 717 N N . SER A 1 89 ? 1.568 4.695 -1.525 1.00 63.62 89 SER A N 1
ATOM 718 C CA . SER A 1 89 ? 1.610 3.312 -1.053 1.00 63.62 89 SER A CA 1
ATOM 719 C C . SER A 1 89 ? 1.575 2.275 -2.170 1.00 63.62 89 SER A C 1
ATOM 721 O O . SER A 1 89 ? 2.170 1.211 -2.022 1.00 63.62 89 SER A O 1
ATOM 723 N N . VAL A 1 90 ? 0.840 2.541 -3.250 1.00 65.56 90 VAL A N 1
ATOM 724 C CA . VAL A 1 90 ? 0.696 1.574 -4.331 1.00 65.56 90 VAL A CA 1
ATOM 725 C C . VAL A 1 90 ? 2.013 1.449 -5.068 1.00 65.56 90 VAL A C 1
ATOM 727 O O . VAL A 1 90 ? 2.470 0.335 -5.300 1.00 65.56 90 VAL A O 1
ATOM 730 N N . LEU A 1 91 ? 2.677 2.572 -5.344 1.00 70.38 91 LEU A N 1
ATOM 731 C CA . LEU A 1 91 ? 4.042 2.556 -5.853 1.00 70.38 91 LEU A CA 1
ATOM 732 C C . LEU A 1 91 ? 5.018 1.895 -4.871 1.00 70.38 91 LEU A C 1
ATOM 734 O O . LEU A 1 91 ? 5.875 1.141 -5.315 1.00 70.38 91 LEU A O 1
ATOM 738 N N . THR A 1 92 ? 4.872 2.110 -3.564 1.00 71.69 92 THR A N 1
ATOM 739 C CA . THR A 1 92 ? 5.722 1.459 -2.553 1.00 71.69 92 THR A CA 1
ATOM 740 C C . THR A 1 92 ? 5.546 -0.062 -2.546 1.00 71.69 92 THR A C 1
ATOM 742 O O . THR A 1 92 ? 6.534 -0.791 -2.588 1.00 71.69 92 THR A O 1
ATOM 745 N N . GLU A 1 93 ? 4.308 -0.563 -2.565 1.00 71.06 93 GLU A N 1
ATOM 746 C CA . GLU A 1 93 ? 4.033 -2.003 -2.646 1.00 71.06 93 GLU A CA 1
ATOM 747 C C . GLU A 1 93 ? 4.494 -2.574 -3.993 1.00 71.06 93 GLU A C 1
ATOM 749 O O . GLU A 1 93 ? 5.055 -3.665 -4.046 1.00 71.06 93 GLU A O 1
ATOM 754 N N . PHE A 1 94 ? 4.359 -1.815 -5.083 1.00 73.25 94 PHE A N 1
ATOM 755 C CA . PHE A 1 94 ? 4.905 -2.192 -6.384 1.00 73.25 94 PHE A CA 1
ATOM 756 C C . PHE A 1 94 ? 6.413 -2.345 -6.376 1.00 73.25 94 PHE A C 1
ATOM 758 O O . PHE A 1 94 ? 6.920 -3.377 -6.812 1.00 73.25 94 PHE A O 1
ATOM 765 N N . ILE A 1 95 ? 7.115 -1.327 -5.881 1.00 73.81 95 ILE A N 1
ATOM 766 C CA . ILE A 1 95 ? 8.567 -1.338 -5.747 1.00 73.81 95 ILE A CA 1
ATOM 767 C C . ILE A 1 95 ? 8.970 -2.538 -4.898 1.00 73.81 95 ILE A C 1
ATOM 769 O O . ILE A 1 95 ? 9.829 -3.290 -5.325 1.00 73.81 95 ILE A O 1
ATOM 773 N N . ARG A 1 96 ? 8.272 -2.821 -3.794 1.00 76.06 96 ARG A N 1
ATOM 774 C CA . ARG A 1 96 ? 8.550 -3.988 -2.950 1.00 76.06 96 ARG A CA 1
ATOM 775 C C . ARG A 1 96 ? 8.354 -5.327 -3.675 1.00 76.06 96 ARG A C 1
ATOM 777 O O . ARG A 1 96 ? 9.184 -6.225 -3.541 1.00 76.06 96 ARG A O 1
ATOM 784 N N . ILE A 1 97 ? 7.262 -5.494 -4.428 1.00 71.44 97 ILE A N 1
ATOM 785 C CA . ILE A 1 97 ? 7.005 -6.712 -5.223 1.00 71.44 97 ILE A CA 1
ATOM 786 C C . ILE A 1 97 ? 8.103 -6.886 -6.284 1.00 71.44 97 ILE A C 1
ATOM 788 O O . ILE A 1 97 ? 8.552 -8.006 -6.522 1.00 71.44 97 ILE A O 1
ATOM 792 N N . ILE A 1 98 ? 8.545 -5.786 -6.890 1.00 69.56 98 ILE A N 1
ATOM 793 C CA . ILE A 1 98 ? 9.576 -5.757 -7.927 1.00 69.56 98 ILE A CA 1
ATOM 794 C C . ILE A 1 98 ? 10.981 -5.995 -7.351 1.00 69.56 98 ILE A C 1
ATOM 796 O O . ILE A 1 98 ? 11.740 -6.776 -7.912 1.00 69.56 98 ILE A O 1
ATOM 800 N N . GLU A 1 99 ? 11.321 -5.384 -6.219 1.00 70.81 99 GLU A N 1
ATOM 801 C CA . GLU A 1 99 ? 12.600 -5.550 -5.518 1.00 70.81 99 GLU A CA 1
ATOM 802 C C . GLU A 1 99 ? 12.801 -6.983 -5.021 1.00 70.81 99 GLU A C 1
ATOM 804 O O . GLU A 1 99 ? 13.928 -7.477 -4.988 1.00 70.81 99 GLU A O 1
ATOM 809 N N . ALA A 1 100 ? 11.712 -7.678 -4.679 1.00 70.56 100 ALA A N 1
ATOM 810 C CA . ALA A 1 100 ? 11.762 -9.099 -4.354 1.00 70.56 100 ALA A CA 1
ATOM 811 C C . ALA A 1 100 ? 12.204 -9.969 -5.550 1.00 70.56 100 ALA A C 1
ATOM 813 O O . ALA A 1 100 ? 12.656 -11.096 -5.348 1.00 70.56 100 ALA A O 1
ATOM 814 N N . GLU A 1 101 ? 12.104 -9.460 -6.781 1.00 77.19 101 GLU A N 1
ATOM 815 C CA . GLU A 1 101 ? 12.475 -10.165 -8.003 1.00 77.19 101 GLU A CA 1
ATOM 816 C C . GLU A 1 101 ? 13.853 -9.714 -8.511 1.00 77.19 101 GLU A C 1
ATOM 818 O O . GLU A 1 101 ? 13.995 -8.882 -9.410 1.00 77.19 101 GLU A O 1
ATOM 823 N N . GLN A 1 102 ? 14.902 -10.318 -7.951 1.00 75.06 102 GLN A N 1
ATOM 824 C CA . GLN A 1 102 ? 16.303 -9.990 -8.255 1.00 75.06 102 GLN A CA 1
ATOM 825 C C . GLN A 1 102 ? 16.650 -10.099 -9.747 1.00 75.06 102 GLN A C 1
ATOM 827 O O . GLN A 1 102 ? 17.532 -9.391 -10.238 1.00 75.06 102 GLN A O 1
ATOM 832 N N . ARG A 1 103 ? 15.950 -10.958 -10.503 1.00 78.00 103 ARG A N 1
ATOM 833 C CA . ARG A 1 103 ? 16.170 -11.089 -11.950 1.00 78.00 103 ARG A CA 1
ATOM 834 C C . ARG A 1 103 ? 15.791 -9.818 -12.703 1.00 78.00 103 ARG A C 1
ATOM 836 O O . ARG A 1 103 ? 16.414 -9.521 -13.724 1.00 78.00 103 ARG A O 1
ATOM 843 N N . LEU A 1 104 ? 14.829 -9.040 -12.206 1.00 79.94 104 LEU A N 1
ATOM 844 C CA . LEU A 1 104 ? 14.406 -7.803 -12.859 1.00 79.94 104 LEU A CA 1
ATOM 845 C C . LEU A 1 104 ? 15.524 -6.752 -12.861 1.00 79.94 104 LEU A C 1
ATOM 847 O O . LEU A 1 104 ? 15.658 -6.012 -13.831 1.00 79.94 104 LEU A O 1
ATOM 851 N N . ASN A 1 105 ? 16.421 -6.780 -11.870 1.00 79.56 105 ASN A N 1
ATOM 852 C CA . ASN A 1 105 ? 17.585 -5.885 -11.801 1.00 79.56 105 ASN A CA 1
ATOM 853 C C . ASN A 1 105 ? 18.620 -6.152 -12.902 1.00 79.56 105 ASN A C 1
ATOM 855 O O . ASN A 1 105 ? 19.470 -5.307 -13.165 1.00 79.56 105 ASN A O 1
ATOM 859 N N . THR A 1 106 ? 18.546 -7.297 -13.584 1.00 82.75 106 THR A N 1
ATOM 860 C CA . THR A 1 106 ? 19.372 -7.583 -14.771 1.00 82.75 106 THR A CA 1
ATOM 861 C C . THR A 1 106 ? 18.680 -7.206 -16.081 1.00 82.75 106 THR A C 1
ATOM 863 O O . THR A 1 106 ? 19.343 -7.005 -17.095 1.00 82.75 106 THR A O 1
ATOM 866 N N . LEU A 1 107 ? 17.352 -7.053 -16.056 1.00 87.56 107 LEU A N 1
ATOM 867 C CA . LEU A 1 107 ? 16.508 -6.785 -17.225 1.00 87.56 107 LEU A CA 1
ATOM 868 C C . LEU A 1 107 ? 15.839 -5.403 -17.180 1.00 87.56 107 LEU A C 1
ATOM 870 O O . LEU A 1 107 ? 15.030 -5.080 -18.050 1.00 87.56 107 LEU A O 1
ATOM 874 N N . TRP A 1 108 ? 16.218 -4.551 -16.224 1.00 89.69 108 TRP A N 1
ATOM 875 C CA . TRP A 1 108 ? 15.659 -3.209 -16.047 1.00 89.69 108 TRP A CA 1
ATOM 876 C C . TRP A 1 108 ? 15.790 -2.350 -17.314 1.00 89.69 108 TRP A C 1
ATOM 878 O O . TRP A 1 108 ? 14.877 -1.607 -17.655 1.00 89.69 108 TRP A O 1
ATOM 888 N N . HIS A 1 109 ? 16.878 -2.497 -18.076 1.00 90.56 109 HIS A N 1
ATOM 889 C CA . HIS A 1 109 ? 17.068 -1.761 -19.328 1.00 90.56 109 HIS A CA 1
ATOM 890 C C . HIS A 1 109 ? 16.092 -2.222 -20.429 1.00 90.56 109 HIS A C 1
ATOM 892 O O . HIS A 1 109 ? 15.624 -1.411 -21.233 1.00 90.56 109 HIS A O 1
ATOM 898 N N . ALA A 1 110 ? 15.759 -3.518 -20.468 1.00 90.56 110 ALA A N 1
ATOM 899 C CA . ALA A 1 110 ? 14.746 -4.053 -21.377 1.00 90.56 110 ALA A CA 1
ATOM 900 C C . ALA A 1 110 ? 13.345 -3.577 -20.967 1.00 90.56 110 ALA A C 1
ATOM 902 O O . ALA A 1 110 ? 12.590 -3.105 -21.818 1.00 90.56 110 ALA A O 1
ATOM 903 N N . LEU A 1 111 ? 13.045 -3.609 -19.664 1.00 90.44 111 LEU A N 1
ATOM 904 C CA . LEU A 1 111 ? 11.812 -3.060 -19.101 1.00 90.44 111 LEU A CA 1
ATOM 905 C C . LEU A 1 111 ? 11.651 -1.576 -19.454 1.00 90.44 111 LEU A C 1
ATOM 907 O O . LEU A 1 111 ? 10.611 -1.161 -19.950 1.00 90.44 111 LEU A O 1
ATOM 911 N N . GLY A 1 112 ? 12.700 -0.777 -19.267 1.00 91.19 112 GLY A N 1
ATOM 912 C CA . GLY A 1 112 ? 12.679 0.659 -19.536 1.00 91.19 112 GLY A CA 1
ATOM 913 C C . GLY A 1 112 ? 12.407 0.990 -20.997 1.00 91.19 112 GLY A C 1
ATOM 914 O O . GLY A 1 112 ? 11.618 1.886 -21.291 1.00 91.19 112 GLY A O 1
ATOM 915 N N . SER A 1 113 ? 12.980 0.203 -21.910 1.00 91.44 113 SER A N 1
ATOM 916 C CA . SER A 1 113 ? 12.687 0.315 -23.340 1.00 91.44 113 SER A CA 1
ATOM 917 C C . SER A 1 113 ? 11.221 0.003 -23.656 1.00 91.44 113 SER A C 1
ATOM 919 O O . SER A 1 113 ? 10.638 0.689 -24.490 1.00 91.44 113 SER A O 1
ATOM 921 N N . ARG A 1 114 ? 10.616 -1.001 -23.004 1.00 92.25 114 ARG A N 1
ATOM 922 C CA . ARG A 1 114 ? 9.188 -1.347 -23.170 1.00 92.25 114 ARG A CA 1
ATOM 923 C C . ARG A 1 114 ? 8.252 -0.295 -22.577 1.00 92.25 114 ARG A C 1
ATOM 925 O O . ARG A 1 114 ? 7.138 -0.123 -23.054 1.00 92.25 114 ARG A O 1
ATOM 932 N N . LEU A 1 115 ? 8.728 0.454 -21.587 1.00 90.50 115 LEU A N 1
ATOM 933 C CA . LEU A 1 115 ? 8.032 1.592 -20.985 1.00 90.50 115 LEU A CA 1
ATOM 934 C C . LEU A 1 115 ? 8.220 2.912 -21.756 1.00 90.50 115 LEU A C 1
ATOM 936 O O . LEU A 1 115 ? 7.884 3.976 -21.230 1.00 90.50 115 LEU A O 1
ATOM 940 N N . ASN A 1 116 ? 8.749 2.866 -22.985 1.00 91.25 116 ASN A N 1
ATOM 941 C CA . ASN A 1 116 ? 9.019 4.036 -23.828 1.00 91.25 116 ASN A CA 1
ATOM 942 C C . ASN A 1 116 ? 9.918 5.093 -23.150 1.00 91.25 116 ASN A C 1
ATOM 944 O O . ASN A 1 116 ? 9.716 6.306 -23.303 1.00 91.25 116 ASN A O 1
ATOM 948 N N . LEU A 1 117 ? 10.916 4.644 -22.384 1.00 90.81 117 LEU A N 1
ATOM 949 C CA . LEU A 1 117 ? 12.021 5.497 -21.949 1.00 90.81 117 LEU A CA 1
ATOM 950 C C . LEU A 1 117 ? 13.118 5.512 -23.021 1.00 90.81 117 LEU A C 1
ATOM 952 O O . LEU A 1 117 ? 13.460 4.472 -23.589 1.00 90.81 117 LEU A O 1
ATOM 956 N N . SER A 1 118 ? 13.661 6.694 -23.307 1.00 92.88 118 SER A N 1
ATOM 957 C CA . SER A 1 118 ? 14.753 6.862 -24.264 1.00 92.88 118 SER A CA 1
ATOM 958 C C . SER A 1 118 ? 16.065 6.287 -23.724 1.00 92.88 118 SER A C 1
ATOM 960 O O . SER A 1 118 ? 16.247 6.102 -22.520 1.00 92.88 118 SER A O 1
ATOM 962 N N . VAL A 1 119 ? 17.017 6.027 -24.623 1.00 91.00 119 VAL A N 1
ATOM 963 C CA . VAL A 1 119 ? 18.361 5.564 -24.242 1.00 91.00 119 VAL A CA 1
ATOM 964 C C . VAL A 1 119 ? 19.053 6.575 -23.324 1.00 91.00 119 VAL A C 1
ATOM 966 O O . VAL A 1 119 ? 19.718 6.171 -22.371 1.00 91.00 119 VAL A O 1
ATOM 969 N N . ASP A 1 120 ? 18.843 7.871 -23.553 1.00 92.12 120 ASP A N 1
ATOM 970 C CA . ASP A 1 120 ? 19.391 8.934 -22.709 1.00 92.12 120 ASP A CA 1
ATOM 971 C C . ASP A 1 120 ? 18.768 8.899 -21.306 1.00 92.12 120 ASP A C 1
ATOM 973 O O . ASP A 1 120 ? 19.484 8.932 -20.307 1.00 92.12 120 ASP A O 1
ATOM 977 N N . GLU A 1 121 ? 17.443 8.719 -21.212 1.00 91.94 121 GLU A N 1
ATOM 978 C CA . GLU A 1 121 ? 16.735 8.602 -19.931 1.00 91.94 121 GLU A CA 1
ATOM 979 C C . GLU A 1 121 ? 17.223 7.397 -19.113 1.00 91.94 121 GLU A C 1
ATOM 981 O O . GLU A 1 121 ? 17.353 7.502 -17.889 1.00 91.94 121 GLU A O 1
ATOM 986 N N . LEU A 1 122 ? 17.494 6.267 -19.775 1.00 92.06 122 LEU A N 1
ATOM 987 C CA . LEU A 1 122 ? 18.037 5.061 -19.147 1.00 92.06 122 LEU A CA 1
ATOM 988 C C . LEU A 1 122 ? 19.497 5.251 -18.730 1.00 92.06 122 LEU A C 1
ATOM 990 O O . LEU A 1 122 ? 19.866 4.862 -17.624 1.00 92.06 122 LEU A O 1
ATOM 994 N N . SER A 1 123 ? 20.303 5.907 -19.562 1.00 90.12 123 SER A N 1
ATOM 995 C CA . SER A 1 123 ? 21.710 6.196 -19.260 1.00 90.12 123 SER A CA 1
ATOM 996 C C . SER A 1 123 ? 21.846 7.138 -18.061 1.00 90.12 123 SER A C 1
ATOM 998 O O . SER A 1 123 ? 22.699 6.941 -17.199 1.00 90.12 123 SER A O 1
ATOM 1000 N N . GLU A 1 124 ? 20.957 8.125 -17.944 1.00 91.38 124 GLU A N 1
ATOM 1001 C CA . GLU A 1 124 ? 20.862 8.976 -16.759 1.00 91.38 124 GLU A CA 1
ATOM 1002 C C . GLU A 1 124 ? 20.462 8.190 -15.502 1.00 91.38 124 GLU A C 1
ATOM 1004 O O . GLU A 1 124 ? 21.025 8.421 -14.432 1.00 91.38 124 GLU A O 1
ATOM 1009 N N . ILE A 1 125 ? 19.493 7.268 -15.604 1.00 89.81 125 ILE A N 1
ATOM 1010 C CA . ILE A 1 125 ? 19.111 6.401 -14.477 1.00 89.81 125 ILE A CA 1
ATOM 1011 C C . ILE A 1 125 ? 20.315 5.573 -14.024 1.00 89.81 125 ILE A C 1
ATOM 1013 O O . ILE A 1 125 ? 20.583 5.516 -12.823 1.00 89.81 125 ILE A O 1
ATOM 1017 N N . GLU A 1 126 ? 21.053 4.977 -14.963 1.00 89.69 126 GLU A N 1
ATOM 1018 C CA . GLU A 1 126 ? 22.264 4.200 -14.681 1.00 89.69 126 GLU A CA 1
ATOM 1019 C C . GLU A 1 126 ? 23.328 5.068 -13.991 1.00 89.69 126 GLU A C 1
ATOM 1021 O O . GLU A 1 126 ? 23.849 4.683 -12.948 1.00 89.69 126 GLU A O 1
ATOM 1026 N N . ALA A 1 127 ? 23.578 6.281 -14.496 1.00 87.00 127 ALA A N 1
ATOM 1027 C CA . ALA A 1 127 ? 24.551 7.214 -13.923 1.00 87.00 127 ALA A CA 1
ATOM 1028 C C . ALA A 1 127 ? 24.180 7.706 -12.511 1.00 87.00 127 ALA A C 1
ATOM 1030 O O . ALA A 1 127 ? 25.061 7.994 -11.701 1.00 87.00 127 ALA A O 1
ATOM 1031 N N . MET A 1 128 ? 22.884 7.808 -12.202 1.00 83.25 128 MET A N 1
ATOM 1032 C CA . MET A 1 128 ? 22.382 8.209 -10.881 1.00 83.25 128 MET A CA 1
ATOM 1033 C C . MET A 1 128 ? 22.249 7.043 -9.888 1.00 83.25 128 MET A C 1
ATOM 1035 O O . MET A 1 128 ? 21.919 7.271 -8.717 1.00 83.25 128 MET A O 1
ATOM 1039 N N . SER A 1 129 ? 22.449 5.803 -10.336 1.00 83.38 129 SER A N 1
ATOM 1040 C CA . SER A 1 129 ? 22.268 4.602 -9.520 1.00 83.38 129 SER A CA 1
ATOM 1041 C C . SER A 1 129 ? 23.609 4.090 -9.009 1.00 83.38 129 SER A C 1
ATOM 1043 O O . SER A 1 129 ? 24.520 3.793 -9.775 1.00 83.38 129 SER A O 1
ATOM 1045 N N . ASN A 1 130 ? 23.732 3.942 -7.690 1.00 80.81 130 ASN A N 1
ATOM 1046 C CA . ASN A 1 130 ? 24.960 3.421 -7.079 1.00 80.81 130 ASN A CA 1
ATOM 1047 C C . ASN A 1 130 ? 25.004 1.882 -7.097 1.00 80.81 130 ASN A C 1
ATOM 1049 O O . ASN A 1 130 ? 26.077 1.279 -7.002 1.00 80.81 130 ASN A O 1
ATOM 1053 N N . ASN A 1 131 ? 23.842 1.235 -7.211 1.00 77.50 131 ASN A N 1
ATOM 1054 C CA . ASN A 1 131 ? 23.701 -0.210 -7.336 1.00 77.50 131 ASN A CA 1
ATOM 1055 C C . ASN A 1 131 ? 22.628 -0.572 -8.392 1.00 77.50 131 ASN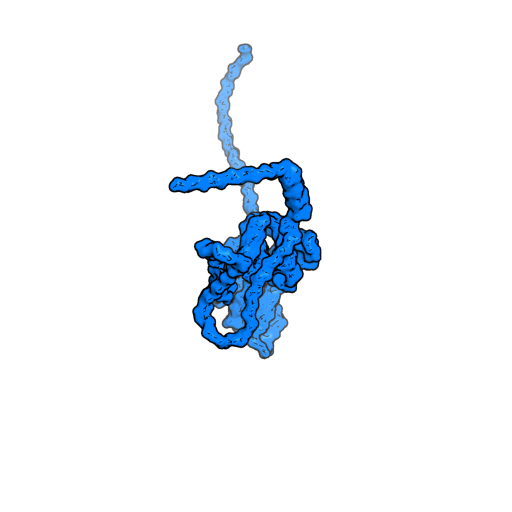 A C 1
ATOM 1057 O O . ASN A 1 131 ? 21.802 0.274 -8.734 1.00 77.50 131 ASN A O 1
ATOM 1061 N N . PRO A 1 132 ? 22.638 -1.812 -8.919 1.00 72.38 132 PRO A N 1
ATOM 1062 C CA . PRO A 1 132 ? 21.660 -2.258 -9.916 1.00 72.38 132 PRO A CA 1
ATOM 1063 C C . PRO A 1 132 ? 20.216 -2.237 -9.403 1.00 72.38 132 PRO A C 1
ATOM 1065 O O . PRO A 1 132 ? 19.297 -1.957 -10.165 1.00 72.38 132 PRO A O 1
ATOM 1068 N N . ASP A 1 133 ? 20.021 -2.479 -8.107 1.00 73.38 133 ASP A N 1
ATOM 1069 C CA . ASP A 1 133 ? 18.695 -2.526 -7.480 1.00 73.38 133 ASP A CA 1
ATOM 1070 C C . ASP A 1 133 ? 18.003 -1.148 -7.511 1.00 73.38 133 ASP A C 1
ATOM 1072 O O . ASP A 1 133 ? 16.794 -1.042 -7.714 1.00 73.38 133 ASP A O 1
ATOM 1076 N N . GLN A 1 134 ? 18.780 -0.063 -7.414 1.00 82.50 134 GLN A N 1
ATOM 1077 C CA . GLN A 1 134 ? 18.280 1.307 -7.549 1.00 82.50 134 GLN A CA 1
ATOM 1078 C C . GLN A 1 134 ? 17.854 1.651 -8.976 1.00 82.50 134 GLN A C 1
ATOM 1080 O O . GLN A 1 134 ? 16.992 2.518 -9.137 1.00 82.50 134 GLN A O 1
ATOM 1085 N N . CYS A 1 135 ? 18.424 1.002 -9.999 1.00 86.25 135 CYS A N 1
ATOM 1086 C CA . CYS A 1 135 ? 18.073 1.290 -11.389 1.00 86.25 135 CYS A CA 1
ATOM 1087 C C . CYS A 1 135 ? 16.595 0.993 -11.641 1.00 86.25 135 CYS A C 1
ATOM 1089 O O . CYS A 1 135 ? 15.889 1.823 -12.210 1.00 86.25 135 CYS A O 1
ATOM 1091 N N . THR A 1 136 ? 16.111 -0.153 -11.159 1.00 85.38 136 THR A N 1
ATOM 1092 C CA . THR A 1 136 ? 14.717 -0.580 -11.319 1.00 85.38 136 THR A CA 1
ATOM 1093 C C . THR A 1 136 ? 13.753 0.370 -10.603 1.00 85.38 136 THR A C 1
ATOM 1095 O O . THR A 1 136 ? 12.803 0.858 -11.215 1.00 85.38 136 THR A O 1
ATOM 1098 N N . ALA A 1 137 ? 14.026 0.718 -9.340 1.00 82.81 137 ALA A N 1
ATOM 1099 C CA . ALA A 1 137 ? 13.186 1.644 -8.575 1.00 82.81 137 ALA A CA 1
ATOM 1100 C C . ALA A 1 137 ? 13.139 3.051 -9.205 1.00 82.81 137 ALA A C 1
ATOM 1102 O O . ALA A 1 137 ? 12.066 3.635 -9.371 1.00 82.81 137 ALA A O 1
ATOM 1103 N N . ARG A 1 138 ? 14.295 3.587 -9.626 1.00 87.12 138 ARG A N 1
ATOM 1104 C CA . ARG A 1 138 ? 14.385 4.897 -10.296 1.00 87.12 138 ARG A CA 1
ATOM 1105 C C . ARG A 1 138 ? 13.720 4.903 -11.668 1.00 87.12 138 ARG A C 1
ATOM 1107 O O . ARG A 1 138 ? 13.143 5.919 -12.051 1.00 87.12 138 ARG A O 1
ATOM 1114 N N . LEU A 1 139 ? 13.792 3.793 -12.397 1.00 90.50 139 LEU A N 1
ATOM 1115 C CA . LEU A 1 139 ? 13.108 3.615 -13.672 1.00 90.50 139 LEU A CA 1
ATOM 1116 C C . LEU A 1 139 ? 11.593 3.701 -13.506 1.00 90.50 139 LEU A C 1
ATOM 1118 O O . LEU A 1 139 ? 10.952 4.441 -14.251 1.00 90.50 139 LEU A O 1
ATOM 1122 N N . ILE A 1 140 ? 11.031 3.005 -12.515 1.00 86.50 140 ILE A N 1
ATOM 1123 C CA . ILE A 1 140 ? 9.585 3.019 -12.253 1.00 86.50 140 ILE A CA 1
ATOM 1124 C C . ILE A 1 140 ? 9.135 4.421 -11.836 1.00 86.50 140 ILE A C 1
ATOM 1126 O O . ILE A 1 140 ? 8.144 4.930 -12.357 1.00 86.50 140 ILE A O 1
ATOM 1130 N N . ASP A 1 141 ? 9.887 5.080 -10.953 1.00 83.81 141 ASP A N 1
ATOM 1131 C CA . ASP A 1 141 ? 9.601 6.457 -10.546 1.00 83.81 141 ASP A CA 1
ATOM 1132 C C . ASP A 1 141 ? 9.646 7.435 -11.732 1.00 83.81 141 ASP A C 1
ATOM 1134 O O . ASP A 1 141 ? 8.732 8.243 -11.919 1.00 83.81 141 ASP A O 1
ATOM 1138 N N . ARG A 1 142 ? 10.677 7.346 -12.582 1.00 88.31 142 ARG A N 1
ATOM 1139 C CA . ARG A 1 142 ? 10.799 8.195 -13.775 1.00 88.31 142 ARG A CA 1
ATOM 1140 C C . ARG A 1 142 ? 9.663 7.938 -14.763 1.00 88.31 142 ARG A C 1
ATOM 1142 O O . ARG A 1 142 ? 9.050 8.899 -15.229 1.00 88.31 142 ARG A O 1
ATOM 1149 N N . TRP A 1 143 ? 9.341 6.674 -15.034 1.00 88.62 143 TRP A N 1
ATOM 1150 C CA . TRP A 1 143 ? 8.201 6.298 -15.869 1.00 88.62 143 TRP A CA 1
ATOM 1151 C C . TRP A 1 143 ? 6.891 6.877 -15.322 1.00 88.62 143 TRP A C 1
ATOM 1153 O O . TRP A 1 143 ? 6.143 7.509 -16.069 1.00 88.62 143 TRP A O 1
ATOM 1163 N N . LYS A 1 144 ? 6.638 6.764 -14.016 1.00 83.50 144 LYS A N 1
ATOM 1164 C CA . LYS A 1 144 ? 5.422 7.303 -13.400 1.00 83.50 144 LYS A CA 1
ATOM 1165 C C . LYS A 1 144 ? 5.350 8.827 -13.480 1.00 83.50 144 LYS A C 1
ATOM 1167 O O . LYS A 1 144 ? 4.305 9.387 -13.801 1.00 83.50 144 LYS A O 1
ATOM 1172 N N . ARG A 1 145 ? 6.468 9.523 -13.246 1.00 83.94 145 ARG A N 1
ATOM 1173 C CA . ARG A 1 145 ? 6.542 10.989 -13.377 1.00 83.94 145 ARG A CA 1
ATOM 1174 C C . ARG A 1 145 ? 6.299 11.475 -14.807 1.00 83.94 145 ARG A C 1
ATOM 1176 O O . ARG A 1 145 ? 5.804 12.590 -14.970 1.00 83.94 145 ARG A O 1
ATOM 1183 N N . LYS A 1 146 ? 6.632 10.662 -15.813 1.00 84.25 146 LYS A N 1
ATOM 1184 C CA . LYS A 1 146 ? 6.363 10.927 -17.234 1.00 84.25 146 LYS A CA 1
ATOM 1185 C C . LYS A 1 146 ? 4.892 10.682 -17.586 1.00 84.25 146 LYS A C 1
ATOM 1187 O O . LYS A 1 146 ? 4.298 11.481 -18.299 1.00 84.25 146 LYS A O 1
ATOM 1192 N N . ASN A 1 147 ? 4.284 9.645 -17.010 1.00 78.94 147 ASN A N 1
ATOM 1193 C CA . ASN A 1 147 ? 2.916 9.208 -17.305 1.00 78.94 147 ASN A CA 1
ATOM 1194 C C . ASN A 1 147 ? 1.868 9.718 -16.297 1.00 78.94 147 ASN A C 1
ATOM 1196 O O . ASN A 1 147 ? 0.848 9.077 -16.088 1.00 78.94 147 ASN A O 1
ATOM 1200 N N . LYS A 1 148 ? 2.066 10.905 -15.703 1.00 67.00 148 LYS A N 1
ATOM 1201 C CA . LYS A 1 148 ? 1.175 11.499 -14.674 1.00 67.00 148 LYS A CA 1
ATOM 1202 C C . LYS A 1 148 ? -0.314 11.599 -15.043 1.00 67.00 148 LYS A C 1
ATOM 1204 O O . LYS A 1 148 ? -1.118 11.881 -14.163 1.00 67.00 148 LYS A O 1
ATOM 1209 N N . ARG A 1 149 ? -0.659 11.500 -16.330 1.00 52.91 149 ARG A N 1
ATOM 1210 C CA . ARG A 1 149 ? -2.034 11.634 -16.842 1.00 52.91 149 ARG A CA 1
ATOM 1211 C C . ARG A 1 149 ? -2.677 10.299 -17.214 1.00 52.91 149 ARG A C 1
ATOM 1213 O O . ARG A 1 149 ? -3.899 10.239 -17.256 1.00 52.91 149 ARG A O 1
ATOM 1220 N N . ASP A 1 150 ? -1.869 9.268 -17.446 1.00 55.53 150 ASP A N 1
ATOM 1221 C CA . ASP A 1 150 ? -2.329 7.924 -17.767 1.00 55.53 150 ASP A CA 1
ATOM 1222 C C . ASP A 1 150 ? -1.993 7.012 -16.588 1.00 55.53 150 ASP A C 1
ATOM 1224 O O . ASP A 1 150 ? -0.895 6.468 -16.487 1.00 55.53 150 ASP A O 1
ATOM 1228 N N . ASP A 1 151 ? -2.974 6.791 -15.711 1.00 59.72 151 ASP A N 1
ATOM 12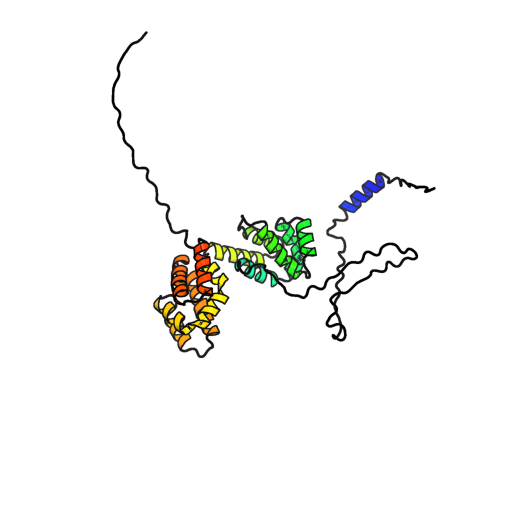29 C CA . ASP A 1 151 ? -2.926 5.819 -14.602 1.00 59.72 151 ASP A CA 1
ATOM 1230 C C . ASP A 1 151 ? -2.877 4.353 -15.089 1.00 59.72 151 ASP A C 1
ATOM 1232 O O . ASP A 1 151 ? -3.244 3.411 -14.375 1.00 59.72 151 ASP A O 1
ATOM 1236 N N . SER A 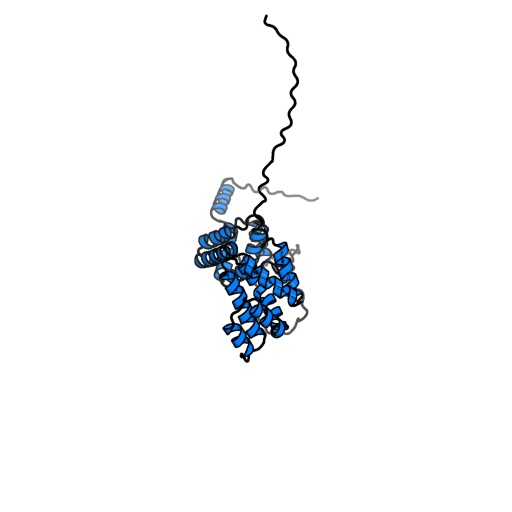1 152 ? -2.454 4.127 -16.333 1.00 67.06 152 SER A N 1
ATOM 1237 C CA . SER A 1 152 ? -2.359 2.816 -16.949 1.00 67.06 152 SER A CA 1
ATOM 1238 C C . SER A 1 152 ? -1.092 2.119 -16.468 1.00 67.06 152 SER A C 1
ATOM 1240 O O . SER A 1 152 ? -0.131 1.876 -17.196 1.00 67.06 152 SER A O 1
ATOM 1242 N N . TRP A 1 153 ? -1.127 1.714 -15.205 1.00 78.12 153 TRP A N 1
ATOM 1243 C CA . TRP A 1 153 ? -0.314 0.618 -14.700 1.00 78.12 153 TRP A CA 1
ATOM 1244 C C . TRP A 1 153 ? -0.491 -0.669 -15.527 1.00 78.12 153 TRP A C 1
ATOM 1246 O O . TRP A 1 153 ? 0.354 -1.558 -15.463 1.00 78.12 153 TRP A O 1
ATOM 1256 N N . ASP A 1 154 ? -1.547 -0.749 -16.345 1.00 81.88 154 ASP A N 1
ATOM 1257 C CA . ASP A 1 154 ? -1.736 -1.790 -17.354 1.00 81.88 154 ASP A CA 1
ATOM 1258 C C . ASP A 1 154 ? -0.568 -1.804 -18.364 1.00 81.88 154 ASP A C 1
ATOM 1260 O O . ASP A 1 154 ? -0.118 -2.874 -18.766 1.00 81.88 154 ASP A O 1
ATOM 1264 N N . THR A 1 155 ? 0.016 -0.642 -18.683 1.00 87.25 155 THR A N 1
ATOM 1265 C CA . THR A 1 155 ? 1.213 -0.530 -19.536 1.00 87.25 155 THR A CA 1
ATOM 1266 C C . THR A 1 155 ? 2.449 -1.126 -18.858 1.00 87.25 155 THR A C 1
ATOM 1268 O O . THR A 1 155 ? 3.263 -1.772 -19.514 1.00 87.25 155 THR A O 1
ATOM 1271 N N . LEU A 1 156 ? 2.582 -0.961 -17.536 1.00 87.50 156 LEU A N 1
ATOM 1272 C CA . LEU A 1 156 ? 3.659 -1.589 -16.765 1.00 87.50 156 LEU A CA 1
ATOM 1273 C C . LEU A 1 156 ? 3.470 -3.106 -16.675 1.00 87.50 156 LEU A C 1
ATOM 1275 O O . LEU A 1 156 ? 4.431 -3.848 -16.857 1.00 87.50 156 LEU A O 1
ATOM 1279 N N . ALA A 1 157 ? 2.241 -3.569 -16.433 1.00 87.56 157 ALA A N 1
ATOM 1280 C CA . ALA A 1 157 ? 1.923 -4.994 -16.424 1.00 87.56 157 ALA A CA 1
ATOM 1281 C C . ALA A 1 157 ? 2.244 -5.644 -17.780 1.00 87.56 157 ALA A C 1
ATOM 1283 O O . ALA A 1 157 ? 2.925 -6.663 -17.815 1.00 87.56 157 ALA A O 1
ATOM 1284 N N . ALA A 1 158 ? 1.828 -5.019 -18.885 1.00 89.19 158 ALA A N 1
ATOM 1285 C CA . ALA A 1 158 ? 2.131 -5.493 -20.234 1.00 89.19 158 ALA A CA 1
ATOM 1286 C C . ALA A 1 158 ? 3.641 -5.515 -20.508 1.00 89.19 158 ALA A C 1
ATOM 1288 O O . ALA A 1 158 ? 4.163 -6.508 -21.003 1.00 89.19 158 ALA A O 1
ATOM 1289 N N . ALA A 1 159 ? 4.366 -4.462 -20.115 1.00 91.12 159 ALA A N 1
ATOM 1290 C CA . ALA A 1 159 ? 5.814 -4.407 -20.282 1.00 91.12 159 ALA A CA 1
ATOM 1291 C C . ALA A 1 159 ? 6.536 -5.527 -19.519 1.00 91.12 159 ALA A C 1
ATOM 1293 O O . ALA A 1 159 ? 7.514 -6.055 -20.037 1.00 91.12 159 ALA A O 1
ATOM 1294 N N . LEU A 1 160 ? 6.064 -5.891 -18.319 1.00 90.44 160 LEU A N 1
ATOM 1295 C CA . LEU A 1 160 ? 6.597 -7.000 -17.520 1.00 90.44 160 LEU A CA 1
ATOM 1296 C C . LEU A 1 160 ? 6.306 -8.370 -18.147 1.00 90.44 160 LEU A C 1
ATOM 1298 O O . LEU A 1 160 ? 7.171 -9.245 -18.116 1.00 90.44 160 LEU A O 1
ATOM 1302 N N . ASP A 1 161 ? 5.119 -8.555 -18.720 1.00 91.62 161 ASP A N 1
ATOM 1303 C CA . ASP A 1 161 ? 4.749 -9.780 -19.439 1.00 91.62 161 ASP A CA 1
ATOM 1304 C C . ASP A 1 161 ? 5.629 -9.958 -20.691 1.00 91.62 161 ASP A C 1
ATOM 1306 O O . ASP A 1 161 ? 6.243 -11.004 -20.887 1.00 91.62 161 ASP A O 1
ATOM 1310 N N . ASP A 1 162 ? 5.834 -8.877 -21.450 1.00 90.94 162 ASP A N 1
ATOM 1311 C CA . ASP A 1 162 ? 6.678 -8.824 -22.653 1.00 90.94 162 ASP A CA 1
ATOM 1312 C C . ASP A 1 162 ? 8.140 -9.237 -22.415 1.00 90.94 162 ASP A C 1
ATOM 1314 O O . ASP A 1 162 ? 8.809 -9.743 -23.320 1.00 90.94 162 ASP A O 1
ATOM 1318 N N . ILE A 1 163 ? 8.670 -8.987 -21.214 1.00 90.19 163 ILE A N 1
ATOM 1319 C CA . ILE A 1 163 ? 10.040 -9.368 -20.837 1.00 90.19 163 ILE A CA 1
ATOM 1320 C C . ILE A 1 163 ? 10.102 -10.714 -20.094 1.00 90.19 163 ILE A C 1
ATOM 1322 O O . ILE A 1 163 ? 11.164 -11.087 -19.592 1.00 90.19 163 ILE A O 1
ATOM 1326 N N . GLY A 1 164 ? 8.990 -11.456 -20.043 1.00 87.00 164 GLY A N 1
ATOM 1327 C CA . GLY A 1 164 ? 8.907 -12.816 -19.507 1.00 87.00 164 GLY A CA 1
ATOM 1328 C C . GLY A 1 164 ? 8.664 -12.909 -17.999 1.00 87.00 164 GLY A C 1
ATOM 1329 O O . GLY A 1 164 ? 8.875 -13.973 -17.413 1.00 87.00 164 GLY A O 1
ATOM 1330 N N . PHE A 1 165 ? 8.229 -11.825 -17.349 1.00 87.62 165 PHE A N 1
ATOM 1331 C CA . PHE A 1 165 ? 7.862 -11.806 -15.929 1.00 87.62 165 PHE A CA 1
ATOM 1332 C C . PHE A 1 165 ? 6.344 -11.934 -15.743 1.00 87.62 165 PHE A C 1
ATOM 1334 O O . PHE A 1 165 ? 5.729 -11.174 -14.997 1.00 87.62 165 PHE A O 1
ATOM 1341 N N . ASN A 1 166 ? 5.739 -12.927 -16.393 1.00 87.00 166 ASN A N 1
ATOM 1342 C CA . ASN A 1 166 ? 4.284 -13.105 -16.486 1.00 87.00 166 ASN A CA 1
ATOM 1343 C C . ASN A 1 166 ? 3.601 -13.167 -15.108 1.00 87.00 166 ASN A C 1
ATOM 1345 O O . ASN A 1 166 ? 2.536 -12.592 -14.894 1.00 87.00 166 ASN A O 1
ATOM 1349 N N . GLU A 1 167 ? 4.229 -13.825 -14.128 1.00 81.69 167 GLU A N 1
ATOM 1350 C CA . GLU A 1 167 ? 3.685 -13.908 -12.767 1.00 81.69 167 GLU A CA 1
ATOM 1351 C C . GLU A 1 167 ? 3.740 -12.557 -12.037 1.00 81.69 167 GLU A C 1
ATOM 1353 O O . GLU A 1 167 ? 2.805 -12.185 -11.324 1.00 81.69 167 GLU A O 1
ATOM 1358 N N . LEU A 1 168 ? 4.802 -11.778 -12.258 1.00 84.38 168 LEU A N 1
ATOM 1359 C CA . LEU A 1 168 ? 4.925 -10.427 -11.717 1.00 84.38 168 LEU A CA 1
ATOM 1360 C C . LEU A 1 168 ? 3.909 -9.492 -12.381 1.00 84.38 168 LEU A C 1
ATOM 1362 O O . LEU A 1 168 ? 3.191 -8.784 -11.680 1.00 84.38 168 LEU A O 1
ATOM 1366 N N . ALA A 1 169 ? 3.776 -9.562 -13.708 1.00 86.00 169 ALA A N 1
ATOM 1367 C CA . ALA A 1 169 ? 2.762 -8.856 -14.485 1.00 86.00 169 ALA A CA 1
ATOM 1368 C C . ALA A 1 169 ? 1.343 -9.174 -13.994 1.00 86.00 169 ALA A C 1
ATOM 1370 O O . ALA A 1 169 ? 0.535 -8.269 -13.787 1.00 86.00 169 ALA A O 1
ATOM 1371 N N . ARG A 1 170 ? 1.049 -10.449 -13.710 1.00 84.94 170 ARG A N 1
ATOM 1372 C CA . ARG A 1 170 ? -0.234 -10.893 -13.150 1.00 84.94 170 ARG A CA 1
ATOM 1373 C C . ARG A 1 170 ? -0.481 -10.317 -11.758 1.00 84.94 170 ARG A C 1
ATOM 1375 O O . ARG A 1 170 ? -1.573 -9.809 -11.495 1.00 84.94 170 ARG A O 1
ATOM 1382 N N . ARG A 1 171 ? 0.508 -10.378 -10.856 1.00 81.69 171 ARG A N 1
ATOM 1383 C CA . ARG A 1 171 ? 0.414 -9.787 -9.506 1.00 81.69 171 ARG A CA 1
ATOM 1384 C C . ARG A 1 171 ? 0.178 -8.283 -9.583 1.00 81.69 171 ARG A C 1
ATOM 1386 O O . ARG A 1 171 ? -0.688 -7.769 -8.877 1.00 81.69 171 ARG A O 1
ATOM 1393 N N . VAL A 1 172 ? 0.888 -7.615 -10.487 1.00 79.62 172 VAL A N 1
ATOM 1394 C CA . VAL A 1 172 ? 0.762 -6.184 -10.743 1.00 79.62 172 VAL A CA 1
ATOM 1395 C C . VAL A 1 172 ? -0.630 -5.841 -11.266 1.00 79.62 172 VAL A C 1
ATOM 1397 O O . VAL A 1 172 ? -1.332 -5.033 -10.662 1.00 79.62 172 VAL A O 1
ATOM 1400 N N . GLY A 1 173 ? -1.084 -6.547 -12.302 1.00 80.62 173 GLY A N 1
ATOM 1401 C CA . GLY A 1 173 ? -2.436 -6.469 -12.855 1.00 80.62 173 GLY A CA 1
ATOM 1402 C C . GLY A 1 173 ? -3.525 -6.633 -11.796 1.00 80.62 173 GLY A C 1
ATOM 1403 O O . GLY A 1 173 ? -4.489 -5.871 -11.756 1.00 80.62 173 GLY A O 1
ATOM 1404 N N . ASN A 1 174 ? -3.368 -7.605 -10.897 1.00 77.19 174 ASN A N 1
ATOM 1405 C CA . ASN A 1 174 ? -4.325 -7.849 -9.822 1.00 77.19 174 ASN A CA 1
ATOM 1406 C C . ASN A 1 174 ? -4.344 -6.727 -8.782 1.00 77.19 174 ASN A C 1
ATOM 1408 O O . ASN A 1 174 ? -5.427 -6.370 -8.317 1.00 77.19 174 ASN A O 1
ATOM 1412 N N . LEU A 1 175 ? -3.192 -6.146 -8.437 1.00 71.62 175 LEU A N 1
ATOM 1413 C CA . LEU A 1 175 ? -3.128 -5.009 -7.516 1.00 71.62 175 LEU A CA 1
ATOM 1414 C C . LEU A 1 175 ? -3.886 -3.802 -8.090 1.00 71.62 175 LEU A C 1
ATOM 1416 O O . LEU A 1 175 ? -4.726 -3.219 -7.406 1.00 71.62 175 LEU A O 1
ATOM 1420 N N . ILE A 1 176 ? -3.687 -3.517 -9.381 1.00 70.06 176 ILE A N 1
ATOM 1421 C CA . ILE A 1 176 ? -4.369 -2.434 -10.114 1.00 70.06 176 ILE A CA 1
ATOM 1422 C C . ILE A 1 176 ? -5.870 -2.685 -10.171 1.00 70.06 176 ILE A C 1
ATOM 1424 O O . ILE A 1 176 ? -6.663 -1.794 -9.877 1.00 70.06 176 ILE A O 1
ATOM 1428 N N . LYS A 1 177 ? -6.282 -3.908 -10.525 1.00 70.38 177 LYS A N 1
ATOM 1429 C CA . LYS A 1 177 ? -7.697 -4.294 -10.548 1.00 70.38 177 LYS A CA 1
ATOM 1430 C C . LYS A 1 177 ? -8.326 -4.127 -9.173 1.00 70.38 177 LYS A C 1
ATOM 1432 O O . LYS A 1 177 ? -9.393 -3.536 -9.073 1.00 70.38 177 LYS A O 1
ATOM 1437 N N . THR A 1 178 ? -7.651 -4.579 -8.119 1.00 66.50 178 THR A N 1
ATOM 1438 C CA . THR A 1 178 ? -8.135 -4.453 -6.736 1.00 66.50 178 THR A CA 1
ATOM 1439 C C . THR A 1 178 ? -8.276 -2.985 -6.329 1.00 66.50 178 THR A C 1
ATOM 1441 O O . THR A 1 178 ? -9.273 -2.617 -5.713 1.00 66.50 178 THR A O 1
ATOM 1444 N N . GLN A 1 179 ? -7.338 -2.125 -6.736 1.00 63.66 179 GLN A N 1
ATOM 1445 C CA . GLN A 1 179 ? -7.410 -0.684 -6.495 1.00 63.66 179 GLN A CA 1
ATOM 1446 C C . GLN A 1 179 ? -8.539 -0.007 -7.287 1.00 63.66 179 GLN A C 1
ATOM 1448 O O . GLN A 1 179 ? -9.276 0.799 -6.722 1.00 63.66 179 GLN A O 1
ATOM 1453 N N . LYS A 1 180 ? -8.717 -0.359 -8.568 1.00 65.69 180 LYS A N 1
ATOM 1454 C CA . LYS A 1 180 ? -9.809 0.151 -9.417 1.00 65.69 180 LYS A CA 1
ATOM 1455 C C . LYS A 1 180 ? -11.186 -0.313 -8.917 1.00 65.69 180 LYS A C 1
ATOM 1457 O O . LYS A 1 180 ? -12.142 0.453 -8.980 1.00 65.69 180 LYS A O 1
ATOM 1462 N N . LEU A 1 181 ? -11.286 -1.544 -8.410 1.00 66.94 181 LEU A N 1
ATOM 1463 C CA . LEU A 1 181 ? -12.528 -2.132 -7.893 1.00 66.94 181 LEU A CA 1
ATOM 1464 C C . LEU A 1 181 ? -12.897 -1.610 -6.500 1.00 66.94 181 LEU A C 1
ATOM 1466 O O . LEU A 1 181 ? -14.081 -1.510 -6.187 1.00 66.94 181 LEU A O 1
ATOM 1470 N N . ASN A 1 182 ? -11.911 -1.280 -5.660 1.00 79.38 182 ASN A N 1
ATOM 1471 C CA . ASN A 1 182 ? -12.152 -0.822 -4.295 1.00 79.38 182 ASN A CA 1
ATOM 1472 C C . ASN A 1 182 ? -11.124 0.245 -3.856 1.00 79.38 182 ASN A C 1
ATOM 1474 O O . ASN A 1 182 ? -10.198 -0.052 -3.090 1.00 79.38 182 ASN A O 1
ATOM 1478 N N . PRO A 1 183 ? -11.289 1.505 -4.303 1.00 80.00 183 PRO A N 1
ATOM 1479 C CA . PRO A 1 183 ? -10.372 2.594 -3.958 1.00 80.00 183 PRO A CA 1
ATOM 1480 C C . PRO A 1 183 ? -10.331 2.868 -2.449 1.00 80.00 183 PRO A C 1
ATOM 1482 O O . PRO A 1 183 ? -9.286 3.238 -1.919 1.00 80.00 183 PRO A O 1
ATOM 1485 N N . ALA A 1 184 ? -11.435 2.619 -1.737 1.00 86.12 184 ALA A N 1
ATOM 1486 C CA . ALA A 1 184 ? -11.503 2.755 -0.287 1.00 86.12 184 ALA A CA 1
ATOM 1487 C C . ALA A 1 184 ? -10.580 1.752 0.431 1.00 86.12 184 ALA A C 1
ATOM 1489 O O . ALA A 1 184 ? -9.826 2.133 1.326 1.00 86.12 184 ALA A O 1
ATOM 1490 N N . ALA A 1 185 ? -10.594 0.478 0.020 1.00 87.25 185 ALA A N 1
ATOM 1491 C CA . ALA A 1 185 ? -9.713 -0.543 0.587 1.00 87.25 185 ALA A CA 1
ATOM 1492 C C . ALA A 1 185 ? -8.243 -0.267 0.262 1.00 87.25 185 ALA A C 1
ATOM 1494 O O . ALA A 1 185 ? -7.388 -0.435 1.127 1.00 87.25 185 ALA A O 1
ATOM 1495 N N . ALA A 1 186 ? -7.952 0.169 -0.966 1.00 82.25 186 ALA A N 1
ATOM 1496 C CA . ALA A 1 186 ? -6.595 0.512 -1.373 1.00 82.25 186 ALA A CA 1
ATOM 1497 C C . ALA A 1 186 ? -6.038 1.687 -0.562 1.00 82.25 186 ALA A C 1
ATOM 1499 O O . ALA A 1 186 ? -4.921 1.604 -0.057 1.00 82.25 186 ALA A O 1
ATOM 1500 N N . TYR A 1 187 ? -6.829 2.743 -0.367 1.00 84.44 187 TYR A N 1
ATOM 1501 C CA . TYR A 1 187 ? -6.419 3.879 0.453 1.00 84.44 187 TYR A CA 1
ATOM 1502 C C . TYR A 1 187 ? -6.216 3.486 1.922 1.00 84.44 187 TYR A C 1
ATOM 1504 O O . TYR A 1 187 ? -5.242 3.891 2.553 1.00 84.44 187 TYR A O 1
ATOM 1512 N N . PHE A 1 188 ? -7.106 2.665 2.482 1.00 90.94 188 PHE A N 1
ATOM 1513 C CA . PHE A 1 188 ? -6.936 2.181 3.852 1.00 90.94 188 PHE A CA 1
ATOM 1514 C C . PHE A 1 188 ? -5.658 1.340 3.990 1.00 90.94 188 PHE A C 1
ATOM 1516 O O . PHE A 1 188 ? -4.863 1.567 4.895 1.00 90.94 188 PHE A O 1
ATOM 1523 N N . GLN A 1 189 ? -5.425 0.414 3.054 1.00 88.31 189 GLN A N 1
ATOM 1524 C CA . GLN A 1 189 ? -4.204 -0.395 2.988 1.00 88.31 189 GLN A CA 1
ATOM 1525 C C . GLN A 1 189 ? -2.949 0.476 2.861 1.00 88.31 189 GLN A C 1
ATOM 1527 O O . GLN A 1 189 ? -1.903 0.122 3.397 1.00 88.31 189 GLN A O 1
ATOM 1532 N N . SER A 1 190 ? -3.069 1.617 2.184 1.00 83.38 190 SER A N 1
ATOM 1533 C CA . SER A 1 190 ? -1.967 2.551 1.977 1.00 83.38 190 SER A CA 1
ATOM 1534 C C . SER A 1 190 ? -1.439 3.199 3.240 1.00 83.38 190 SER A C 1
ATOM 1536 O O . SER A 1 190 ? -0.267 3.550 3.307 1.00 83.38 190 SER A O 1
ATOM 1538 N N . ASN A 1 191 ? -2.305 3.330 4.236 1.00 89.44 191 ASN A N 1
ATOM 1539 C CA . ASN A 1 191 ? -2.002 3.960 5.509 1.00 89.44 191 ASN A CA 1
ATOM 1540 C C . ASN A 1 191 ? -2.035 2.926 6.641 1.00 89.44 191 ASN A C 1
ATOM 1542 O O . ASN A 1 191 ? -2.234 3.289 7.795 1.00 89.44 191 ASN A O 1
ATOM 1546 N N . PHE A 1 192 ? -1.908 1.633 6.318 1.00 90.12 192 PHE A N 1
ATOM 1547 C CA . PHE A 1 192 ? -2.169 0.550 7.265 1.00 90.12 192 PHE A CA 1
ATOM 1548 C C . PHE A 1 192 ? -1.288 0.648 8.511 1.00 90.12 192 PHE A C 1
ATOM 1550 O O . PHE A 1 192 ? -1.816 0.590 9.616 1.00 90.12 192 PHE A O 1
ATOM 1557 N N . ASP A 1 193 ? 0.015 0.866 8.339 1.00 88.62 193 ASP A N 1
ATOM 1558 C CA . ASP A 1 193 ? 0.974 0.915 9.448 1.00 88.62 193 ASP A CA 1
ATOM 1559 C C . ASP A 1 193 ? 0.728 2.119 10.370 1.00 88.62 193 ASP A C 1
ATOM 1561 O O . ASP A 1 193 ? 0.784 1.997 11.598 1.00 88.62 193 ASP A O 1
ATOM 1565 N N . ASP A 1 194 ? 0.406 3.283 9.796 1.00 91.81 194 ASP A N 1
ATOM 1566 C CA . ASP A 1 194 ? 0.068 4.480 10.568 1.00 91.81 194 ASP A CA 1
ATOM 1567 C C . ASP A 1 194 ? -1.271 4.319 11.294 1.00 91.81 194 ASP A C 1
ATOM 1569 O O . ASP A 1 194 ? -1.368 4.637 12.481 1.00 91.81 194 ASP A O 1
ATOM 1573 N N . ILE A 1 195 ? -2.284 3.753 10.628 1.00 95.06 195 ILE A N 1
ATOM 1574 C CA . ILE A 1 195 ? -3.578 3.437 11.243 1.00 95.06 195 ILE A CA 1
ATOM 1575 C C . ILE A 1 195 ? -3.389 2.440 12.388 1.00 95.06 195 ILE A C 1
ATOM 1577 O O . ILE A 1 195 ? -3.907 2.659 13.483 1.00 95.06 195 ILE A O 1
ATOM 1581 N N . GLU A 1 196 ? -2.645 1.357 12.162 1.00 95.88 196 GLU A N 1
ATOM 1582 C CA . GLU A 1 196 ? -2.365 0.338 13.170 1.00 95.88 196 GLU A CA 1
ATOM 1583 C C . GLU A 1 196 ? -1.665 0.941 14.382 1.00 95.88 196 GLU A C 1
ATOM 1585 O O . GLU A 1 196 ? -2.090 0.697 15.513 1.00 95.88 196 GLU A O 1
ATOM 1590 N N . SER A 1 197 ? -0.633 1.751 14.150 1.00 94.56 197 SER A N 1
ATOM 1591 C CA . SER A 1 197 ? 0.135 2.400 15.210 1.00 94.56 197 SER A CA 1
ATOM 1592 C C . SER A 1 197 ? -0.732 3.365 16.023 1.00 94.56 197 SER A C 1
ATOM 1594 O O . SER A 1 197 ? -0.701 3.337 17.257 1.00 94.56 197 SER A O 1
ATOM 1596 N N . SER A 1 198 ? -1.560 4.180 15.361 1.00 95.75 198 SER A N 1
ATOM 1597 C CA . SER A 1 198 ? -2.473 5.106 16.040 1.00 95.75 198 SER A CA 1
ATOM 1598 C C . SER A 1 198 ? -3.583 4.383 16.809 1.00 95.75 198 SER A C 1
ATOM 1600 O O . SER A 1 198 ? -3.940 4.813 17.909 1.00 95.75 198 SER A O 1
ATOM 1602 N N . ILE A 1 199 ? -4.098 3.260 16.288 1.00 96.44 199 ILE A N 1
ATOM 1603 C CA . ILE A 1 199 ? -5.046 2.398 17.011 1.00 96.44 199 ILE A CA 1
ATOM 1604 C C . ILE A 1 199 ? -4.361 1.744 18.216 1.00 96.44 199 ILE A C 1
ATOM 1606 O O . ILE A 1 199 ? -4.954 1.721 19.290 1.00 96.44 199 ILE A O 1
ATOM 1610 N N . ALA A 1 200 ? -3.126 1.250 18.082 1.00 96.88 200 ALA A N 1
ATOM 1611 C CA . ALA A 1 200 ? -2.379 0.632 19.182 1.00 96.88 200 ALA A CA 1
ATOM 1612 C C . ALA A 1 200 ? -2.219 1.587 20.372 1.00 96.88 200 ALA A C 1
ATOM 1614 O O . ALA A 1 200 ? -2.396 1.186 21.525 1.00 96.88 200 ALA A O 1
ATOM 1615 N N . ALA A 1 201 ? -1.917 2.855 20.079 1.00 96.38 201 ALA A N 1
ATOM 1616 C CA . ALA A 1 201 ? -1.716 3.901 21.075 1.00 96.38 201 ALA A CA 1
ATOM 1617 C C . ALA A 1 201 ? -2.995 4.273 21.848 1.00 96.38 201 ALA A C 1
ATOM 1619 O O . ALA A 1 201 ? -2.897 4.817 22.943 1.00 96.38 201 ALA A O 1
ATOM 1620 N N . ARG A 1 202 ? -4.182 3.998 21.291 1.00 96.06 202 ARG A N 1
ATOM 1621 C CA . ARG A 1 202 ? -5.492 4.371 21.864 1.00 96.06 202 ARG A CA 1
ATOM 1622 C C . ARG A 1 202 ? -6.484 3.212 21.828 1.00 96.06 202 ARG A C 1
ATOM 1624 O O . ARG A 1 202 ? -7.676 3.405 21.576 1.00 96.06 202 ARG A O 1
ATOM 1631 N N . LEU A 1 203 ? -5.989 1.988 21.999 1.00 96.31 203 LEU A N 1
ATOM 1632 C CA . LEU A 1 203 ? -6.776 0.777 21.774 1.00 96.31 203 LEU A CA 1
ATOM 1633 C C . LEU A 1 203 ? -8.000 0.705 22.699 1.00 96.31 203 LEU A C 1
ATOM 1635 O O . LEU A 1 203 ? -9.078 0.308 22.262 1.00 96.31 203 LEU A O 1
ATOM 1639 N N . ASP A 1 204 ? -7.839 1.139 23.946 1.00 95.31 204 ASP A N 1
ATOM 1640 C CA . ASP A 1 204 ? -8.877 1.252 24.973 1.00 95.31 204 ASP A CA 1
ATOM 1641 C C . ASP A 1 204 ? -10.047 2.152 24.542 1.00 95.31 204 ASP A C 1
ATOM 1643 O O . ASP A 1 204 ? -11.208 1.832 24.793 1.00 95.31 204 ASP A O 1
ATOM 1647 N N . GLN A 1 205 ? -9.758 3.241 23.828 1.00 96.56 205 GLN A N 1
ATOM 1648 C CA . GLN A 1 205 ? -10.766 4.177 23.327 1.00 96.56 205 GLN A CA 1
ATOM 1649 C C . GLN A 1 205 ? -11.325 3.761 21.962 1.00 96.56 205 GLN A C 1
ATOM 1651 O O . GLN A 1 205 ? -12.503 3.985 21.665 1.00 96.56 205 GLN A O 1
ATOM 1656 N N . ALA A 1 206 ? -10.483 3.177 21.111 1.00 96.38 206 ALA A N 1
ATOM 1657 C CA . ALA A 1 206 ? -10.812 2.830 19.735 1.00 96.38 206 ALA A CA 1
ATOM 1658 C C . ALA A 1 206 ? -11.685 1.577 19.638 1.00 96.38 206 ALA A C 1
ATOM 1660 O O . ALA A 1 206 ? -12.700 1.581 18.934 1.00 96.38 206 ALA A O 1
ATOM 1661 N N . LEU A 1 207 ? -11.333 0.526 20.379 1.00 97.44 207 LEU A N 1
ATOM 1662 C CA . LEU A 1 207 ? -12.018 -0.763 20.351 1.00 97.44 207 LEU A CA 1
ATOM 1663 C C . LEU A 1 207 ? -13.536 -0.664 20.624 1.00 97.44 207 LEU A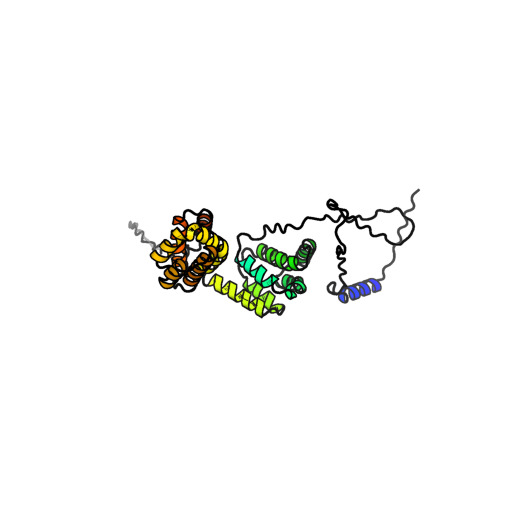 C 1
ATOM 1665 O O . LEU A 1 207 ? -14.303 -1.137 19.776 1.00 97.44 207 LEU A O 1
ATOM 1669 N N . PRO A 1 208 ? -14.014 -0.014 21.708 1.00 97.62 208 PRO A N 1
ATOM 1670 C CA . PRO A 1 208 ? -15.450 0.098 21.966 1.00 97.62 208 PRO A CA 1
ATOM 1671 C C . PRO A 1 208 ? -16.174 0.946 20.914 1.00 97.62 208 PRO A C 1
ATOM 1673 O O . PRO A 1 208 ? -17.327 0.663 20.594 1.00 97.62 208 PRO A O 1
ATOM 1676 N N . LYS A 1 209 ? -15.516 1.952 20.317 1.00 98.06 209 LYS A N 1
ATOM 1677 C CA . LYS A 1 209 ? -16.117 2.768 19.246 1.00 98.06 209 LYS A CA 1
ATOM 1678 C C . LYS A 1 209 ? -16.296 1.958 17.960 1.00 98.06 209 LYS A C 1
ATOM 1680 O O . LYS A 1 209 ? -17.358 2.041 17.346 1.00 98.06 209 LYS A O 1
ATOM 1685 N N . PHE A 1 210 ? -15.301 1.161 17.559 1.00 97.88 210 PHE A N 1
ATOM 1686 C CA . PHE A 1 210 ? -15.423 0.289 16.384 1.00 97.88 210 PHE A CA 1
ATOM 1687 C C . PHE A 1 210 ? -16.475 -0.800 16.587 1.00 97.88 210 PHE A C 1
ATOM 1689 O O . PHE A 1 210 ? -17.266 -1.060 15.676 1.00 97.88 210 PHE A O 1
ATOM 1696 N N . PHE A 1 211 ? -16.520 -1.399 17.778 1.00 97.75 211 PHE A N 1
ATOM 1697 C CA . PHE A 1 211 ? -17.529 -2.396 18.121 1.00 97.75 211 PHE A CA 1
ATOM 1698 C C . PHE A 1 211 ? -18.938 -1.791 18.174 1.00 97.75 211 PHE A C 1
ATOM 1700 O O . PHE A 1 211 ? -19.835 -2.283 17.493 1.00 97.75 211 PHE A O 1
ATOM 1707 N N . GLY A 1 212 ? -19.126 -0.670 18.877 1.00 96.19 212 GLY A N 1
ATOM 1708 C CA . GLY A 1 212 ? -20.414 0.029 18.957 1.00 96.19 212 GLY A CA 1
ATOM 1709 C C . GLY A 1 212 ? -20.912 0.544 17.604 1.00 96.19 212 GLY A C 1
ATOM 1710 O O . GLY A 1 212 ? -22.113 0.632 17.366 1.00 96.19 212 GLY A O 1
ATOM 1711 N N . ALA A 1 213 ? -20.000 0.822 16.672 1.00 96.12 213 ALA A N 1
ATOM 1712 C CA . ALA A 1 213 ? -20.339 1.145 15.293 1.00 96.12 213 ALA A CA 1
ATOM 1713 C C . ALA A 1 213 ? -20.591 -0.088 14.410 1.00 96.12 213 ALA A C 1
ATOM 1715 O O . ALA A 1 213 ? -20.804 0.090 13.212 1.00 96.12 213 ALA A O 1
ATOM 1716 N N . GLY A 1 214 ? -20.541 -1.317 14.932 1.00 96.06 214 GLY A N 1
ATOM 1717 C CA . GLY A 1 214 ? -20.724 -2.552 14.161 1.00 96.06 214 GLY A CA 1
ATOM 1718 C C . GLY A 1 214 ? -19.671 -2.763 13.066 1.00 96.06 214 GLY A C 1
ATOM 1719 O O . GLY A 1 214 ? -19.958 -3.378 12.038 1.00 96.06 214 GLY A O 1
ATOM 1720 N N . LEU A 1 215 ? -18.473 -2.191 13.229 1.00 96.88 215 LEU A N 1
ATOM 1721 C CA . LEU A 1 215 ? -17.373 -2.321 12.267 1.00 96.88 215 LEU A CA 1
ATOM 1722 C C . LEU A 1 215 ? -16.488 -3.539 12.547 1.00 96.88 215 LEU A C 1
ATOM 1724 O O . LEU A 1 215 ? -15.793 -3.994 11.642 1.00 96.88 215 LEU A O 1
ATOM 1728 N N . ILE A 1 216 ? -16.561 -4.083 13.760 1.00 97.50 216 ILE A N 1
ATOM 1729 C CA . ILE A 1 216 ? -15.937 -5.344 14.164 1.00 97.50 216 ILE A CA 1
ATOM 1730 C C . ILE A 1 216 ? -16.972 -6.234 14.860 1.00 97.50 216 ILE A C 1
ATOM 1732 O O . ILE A 1 216 ? -17.959 -5.737 15.406 1.00 97.50 216 ILE A O 1
ATOM 1736 N N . SER A 1 217 ? -16.764 -7.549 14.830 1.00 97.00 217 SER A N 1
ATOM 1737 C CA . SER A 1 217 ? -17.674 -8.515 15.452 1.00 97.00 217 SER A CA 1
ATOM 1738 C C . SER A 1 217 ? -17.524 -8.565 16.976 1.00 97.00 217 SER A C 1
ATOM 1740 O O . SER A 1 217 ? -16.473 -8.234 17.531 1.00 97.00 217 SER A O 1
ATOM 1742 N N . GLN A 1 218 ? -18.552 -9.081 17.658 1.00 96.94 218 GLN A N 1
ATOM 1743 C CA . GLN A 1 218 ? -18.480 -9.404 19.088 1.00 96.94 218 GLN A CA 1
ATOM 1744 C C . GLN A 1 218 ? -17.343 -10.388 19.394 1.00 96.94 218 GLN A C 1
ATOM 1746 O O . GLN A 1 218 ? -16.651 -10.240 20.398 1.00 96.94 218 GLN A O 1
ATOM 1751 N N . SER A 1 219 ? -17.142 -11.391 18.530 1.00 96.31 219 SER A N 1
ATOM 1752 C CA . SER A 1 219 ? -16.093 -12.395 18.720 1.00 96.31 219 SER A CA 1
ATOM 1753 C C . SER A 1 219 ? -14.702 -11.769 18.695 1.00 96.31 219 SER A C 1
ATOM 1755 O O . SER A 1 219 ? -13.894 -12.068 19.572 1.00 96.31 219 SER A O 1
ATOM 1757 N N . LEU A 1 220 ? -14.435 -10.857 17.752 1.00 96.56 220 LEU A N 1
ATOM 1758 C CA . LEU A 1 220 ? -13.163 -10.144 17.702 1.00 96.56 220 LEU A CA 1
ATOM 1759 C C . LEU A 1 220 ? -13.002 -9.207 18.900 1.00 96.56 220 LEU A C 1
ATOM 1761 O O . LEU A 1 220 ? -11.944 -9.203 19.520 1.00 96.56 220 LEU A O 1
ATOM 1765 N N . HIS A 1 221 ? -14.048 -8.457 19.254 1.00 97.44 221 HIS A N 1
ATOM 1766 C CA . HIS A 1 221 ? -14.031 -7.567 20.414 1.00 97.44 221 HIS A CA 1
ATOM 1767 C C . HIS A 1 221 ? -13.666 -8.319 21.704 1.00 97.44 221 HIS A C 1
ATOM 1769 O O . HIS A 1 221 ? -12.740 -7.929 22.412 1.00 97.44 221 HIS A O 1
ATOM 1775 N N . ASN A 1 222 ? -14.339 -9.442 21.971 1.00 96.12 222 ASN A N 1
ATOM 1776 C CA . ASN A 1 222 ? -14.072 -10.265 23.150 1.00 96.12 222 ASN A CA 1
ATOM 1777 C C . ASN A 1 222 ? -12.665 -10.861 23.119 1.00 96.12 222 ASN A C 1
ATOM 1779 O O . ASN A 1 222 ? -11.975 -10.817 24.132 1.00 96.12 222 ASN A O 1
ATOM 1783 N N . ASN A 1 223 ? -12.226 -11.360 21.959 1.00 96.25 223 ASN A N 1
ATOM 1784 C CA . ASN A 1 223 ? -10.884 -11.907 21.792 1.00 96.25 223 ASN A CA 1
ATOM 1785 C C . ASN A 1 223 ? -9.814 -10.861 22.140 1.00 96.25 223 ASN A C 1
ATOM 1787 O O . ASN A 1 223 ? -8.948 -11.120 22.970 1.00 96.25 223 ASN A O 1
ATOM 1791 N N . VAL A 1 224 ? -9.917 -9.648 21.586 1.00 96.50 224 VAL A N 1
ATOM 1792 C CA . VAL A 1 224 ? -8.968 -8.554 21.854 1.00 96.50 224 VAL A CA 1
ATOM 1793 C C . VAL A 1 224 ? -8.919 -8.185 23.345 1.00 96.50 224 VAL A C 1
ATOM 1795 O O . VAL A 1 224 ? -7.832 -7.920 23.869 1.00 96.50 224 VAL A O 1
ATOM 1798 N N . LEU A 1 225 ? -10.062 -8.203 24.040 1.00 95.44 225 LEU A N 1
ATOM 1799 C CA . LEU A 1 225 ? -10.129 -7.943 25.483 1.00 95.44 225 LEU A CA 1
ATOM 1800 C C . LEU A 1 225 ? -9.489 -9.058 26.318 1.00 95.44 225 LEU A C 1
ATOM 1802 O O . LEU A 1 225 ? -8.732 -8.760 27.237 1.00 95.44 225 LEU A O 1
ATOM 1806 N N . SER A 1 226 ? -9.759 -10.325 25.995 1.00 95.12 226 SER A N 1
ATOM 1807 C CA . SER A 1 226 ? -9.235 -11.478 26.745 1.00 95.12 226 SER A CA 1
ATOM 1808 C C . SER A 1 226 ? -7.779 -11.820 26.430 1.00 95.12 226 SER A C 1
ATOM 1810 O O . SER A 1 226 ? -7.152 -12.590 27.151 1.00 95.12 226 SER A O 1
ATOM 1812 N N . MET A 1 227 ? -7.249 -11.309 25.319 1.00 93.88 227 MET A N 1
ATOM 1813 C CA . MET A 1 227 ? -5.939 -11.697 24.815 1.00 93.88 227 MET A CA 1
ATOM 1814 C C . MET A 1 227 ? -4.811 -11.085 25.657 1.00 93.88 227 MET A C 1
ATOM 1816 O O . MET A 1 227 ? -4.716 -9.865 25.793 1.00 93.88 227 MET A O 1
ATOM 1820 N N . ASP A 1 228 ? -3.900 -11.925 26.146 1.00 95.75 228 ASP A N 1
ATOM 1821 C CA . ASP A 1 228 ? -2.675 -11.493 26.829 1.00 95.75 228 ASP A CA 1
ATOM 1822 C C . ASP A 1 228 ? -1.538 -11.264 25.816 1.00 95.75 228 ASP A C 1
ATOM 1824 O O . ASP A 1 228 ? -0.635 -12.082 25.618 1.00 95.75 228 ASP A O 1
ATOM 1828 N N . LYS A 1 229 ? -1.664 -10.177 25.050 1.00 95.44 229 LYS A N 1
ATOM 1829 C CA . LYS A 1 229 ? -0.699 -9.737 24.030 1.00 95.44 229 LYS A CA 1
ATOM 1830 C C . LYS A 1 229 ? -0.548 -8.215 24.067 1.00 95.44 229 LYS A C 1
ATOM 1832 O O . LYS A 1 229 ? -1.481 -7.527 24.488 1.00 95.44 229 LYS A O 1
ATOM 1837 N N . PRO A 1 230 ? 0.589 -7.668 23.600 1.00 95.38 230 PRO A N 1
ATOM 1838 C CA . PRO A 1 230 ? 0.778 -6.224 23.526 1.00 95.38 230 PRO A CA 1
ATOM 1839 C C . PRO A 1 230 ? -0.248 -5.559 22.600 1.00 95.38 230 PRO A C 1
ATOM 1841 O O . PRO A 1 230 ? -0.748 -6.174 21.653 1.00 95.38 230 PRO A O 1
ATOM 1844 N N . ASN A 1 231 ? -0.519 -4.274 22.844 1.00 94.19 231 ASN A N 1
ATOM 1845 C CA . ASN A 1 231 ? -1.505 -3.504 22.082 1.00 94.19 231 ASN A CA 1
ATOM 1846 C C . ASN A 1 231 ? -1.208 -3.444 20.582 1.00 94.19 231 ASN A C 1
ATOM 1848 O O . ASN A 1 231 ? -2.156 -3.403 19.813 1.00 94.19 231 ASN A O 1
ATOM 1852 N N . SER A 1 232 ? 0.061 -3.496 20.166 1.00 92.19 232 SER A N 1
ATOM 1853 C CA . SER A 1 232 ? 0.444 -3.569 18.749 1.00 92.19 232 SER A CA 1
ATOM 1854 C C . SER A 1 232 ? -0.095 -4.826 18.062 1.00 92.19 232 SER A C 1
ATOM 1856 O O . SER A 1 232 ? -0.629 -4.774 16.963 1.00 92.19 232 SER A O 1
ATOM 1858 N N . HIS A 1 233 ? -0.041 -5.975 18.736 1.00 94.56 233 HIS A N 1
ATOM 1859 C CA . HIS A 1 233 ? -0.593 -7.209 18.181 1.00 94.56 233 HIS A CA 1
ATOM 1860 C C . HIS A 1 233 ? -2.124 -7.157 18.111 1.00 94.56 233 HIS A C 1
ATOM 1862 O O . HIS A 1 233 ? -2.738 -7.579 17.133 1.00 94.56 233 HIS A O 1
ATOM 1868 N N . LYS A 1 234 ? -2.751 -6.605 19.153 1.00 97.19 234 LYS A N 1
ATOM 1869 C CA . LYS A 1 234 ? -4.204 -6.426 19.217 1.00 97.19 234 LYS A CA 1
ATOM 1870 C C . LYS A 1 234 ? -4.712 -5.446 18.157 1.00 97.19 234 LYS A C 1
ATOM 1872 O O . LYS A 1 234 ? -5.722 -5.724 17.512 1.00 97.19 234 LYS A O 1
ATOM 1877 N N . SER A 1 235 ? -4.026 -4.321 17.962 1.00 96.50 235 SER A N 1
ATOM 1878 C CA . SER A 1 235 ? -4.382 -3.329 16.949 1.00 96.50 235 SER A CA 1
ATOM 1879 C C . SER A 1 235 ? -4.230 -3.895 15.547 1.00 96.50 235 SER A C 1
ATOM 1881 O O . SER A 1 235 ? -5.138 -3.693 14.753 1.00 96.50 235 SER A O 1
ATOM 1883 N N . ALA A 1 236 ? -3.186 -4.678 15.259 1.00 94.94 236 ALA A N 1
ATOM 1884 C CA . ALA A 1 236 ? -3.026 -5.340 13.964 1.00 94.94 236 ALA A CA 1
ATOM 1885 C C . ALA A 1 236 ? -4.253 -6.195 13.594 1.00 94.94 236 ALA A C 1
ATOM 1887 O O . ALA A 1 236 ? -4.739 -6.133 12.461 1.00 94.94 236 ALA A O 1
ATOM 1888 N N . LEU A 1 237 ? -4.817 -6.942 14.555 1.00 95.69 237 LEU A N 1
ATOM 1889 C CA . LEU A 1 237 ? -6.048 -7.718 14.347 1.00 95.69 237 LEU A CA 1
ATOM 1890 C C . LEU A 1 237 ? -7.249 -6.817 14.036 1.00 95.69 237 LEU A C 1
ATOM 1892 O O . LEU A 1 237 ? -8.002 -7.092 13.102 1.00 95.69 237 LEU A O 1
ATOM 1896 N N . VAL A 1 238 ? -7.415 -5.725 14.789 1.00 97.50 238 VAL A N 1
ATOM 1897 C CA . VAL A 1 238 ? -8.496 -4.752 14.567 1.00 97.50 238 VAL A CA 1
ATOM 1898 C C . VAL A 1 238 ? -8.349 -4.078 13.200 1.00 97.50 238 VAL A C 1
ATOM 1900 O O . VAL A 1 238 ? -9.305 -4.052 12.431 1.00 97.50 238 VAL A O 1
ATOM 1903 N N . THR A 1 239 ? -7.162 -3.583 12.853 1.00 97.06 239 THR A N 1
ATOM 1904 C CA . THR A 1 239 ? -6.881 -2.916 11.573 1.00 97.06 239 THR A CA 1
ATOM 1905 C C . THR A 1 239 ? -7.097 -3.859 10.391 1.00 97.06 239 THR A C 1
ATOM 1907 O O . THR A 1 239 ? -7.726 -3.478 9.401 1.00 97.06 239 THR A O 1
ATOM 1910 N N . THR A 1 240 ? -6.663 -5.117 10.518 1.00 93.44 240 THR A N 1
ATOM 1911 C CA . THR A 1 240 ? -6.914 -6.167 9.517 1.00 93.44 240 THR A CA 1
ATOM 1912 C C . THR A 1 240 ? -8.409 -6.401 9.327 1.00 93.44 240 THR A C 1
ATOM 1914 O O . THR A 1 240 ? -8.880 -6.496 8.192 1.00 93.44 240 THR A O 1
ATOM 1917 N N . GLU A 1 241 ? -9.178 -6.442 10.418 1.00 96.56 241 GLU A N 1
ATOM 1918 C CA . GLU A 1 241 ? -10.627 -6.619 10.350 1.00 96.56 241 GLU A CA 1
ATOM 1919 C C . GLU A 1 241 ? -11.331 -5.445 9.674 1.00 96.56 241 GLU A C 1
ATOM 1921 O O . GLU A 1 241 ? -12.229 -5.644 8.853 1.00 96.56 241 GLU A O 1
ATOM 1926 N N . LEU A 1 242 ? -10.919 -4.217 9.991 1.00 97.25 242 LEU A N 1
ATOM 1927 C CA . LEU A 1 242 ? -11.468 -3.016 9.371 1.00 97.25 242 LEU A CA 1
ATOM 1928 C C . LEU A 1 242 ? -11.227 -3.030 7.861 1.00 97.25 242 LEU A C 1
ATOM 1930 O O . LEU A 1 242 ? -12.174 -2.843 7.093 1.00 97.25 242 LEU A O 1
ATOM 1934 N N . LEU A 1 243 ? -9.997 -3.333 7.437 1.00 94.62 243 LEU A N 1
ATOM 1935 C CA . LEU A 1 243 ? -9.646 -3.467 6.028 1.00 94.62 243 LEU A CA 1
ATOM 1936 C C . LEU A 1 243 ? -10.449 -4.575 5.338 1.00 94.62 243 LEU A C 1
ATOM 1938 O O . LEU A 1 243 ? -11.004 -4.341 4.263 1.00 94.62 243 LEU A O 1
ATOM 1942 N N . ARG A 1 244 ? -10.527 -5.767 5.943 1.00 90.88 244 ARG A N 1
ATOM 1943 C CA . ARG A 1 244 ? -11.332 -6.883 5.425 1.00 90.88 244 ARG A CA 1
ATOM 1944 C C . ARG A 1 244 ? -12.782 -6.456 5.239 1.00 90.88 244 ARG A C 1
ATOM 1946 O O . ARG A 1 244 ? -13.340 -6.608 4.160 1.00 90.88 244 ARG A O 1
ATOM 1953 N N . GLY A 1 245 ? -13.353 -5.808 6.250 1.00 93.38 245 GLY A N 1
ATOM 1954 C CA . GLY A 1 245 ? -14.704 -5.280 6.178 1.00 93.38 245 GLY A CA 1
ATOM 1955 C C . GLY A 1 245 ? -14.901 -4.279 5.035 1.00 93.38 245 GLY A C 1
ATOM 1956 O O . GLY A 1 245 ? -15.970 -4.276 4.433 1.00 93.38 245 GLY A O 1
ATOM 1957 N N . ILE A 1 246 ? -13.913 -3.428 4.721 1.00 93.06 246 ILE A N 1
ATOM 1958 C CA . ILE A 1 246 ? -13.976 -2.525 3.553 1.00 93.06 246 ILE A CA 1
ATOM 1959 C C . ILE A 1 246 ? -13.945 -3.327 2.247 1.00 93.06 246 ILE A C 1
ATOM 1961 O O . ILE A 1 246 ? -14.724 -3.023 1.343 1.00 93.06 246 ILE A O 1
ATOM 1965 N N . LYS A 1 247 ? -13.079 -4.345 2.147 1.00 87.44 247 LYS A N 1
ATOM 1966 C CA . LYS A 1 247 ? -12.963 -5.212 0.961 1.00 87.44 247 LYS A CA 1
ATOM 1967 C C . LYS A 1 247 ? -14.263 -5.965 0.665 1.00 87.44 247 LYS A C 1
ATOM 1969 O O . LYS A 1 247 ? -14.676 -5.999 -0.489 1.00 87.44 247 LYS A O 1
ATOM 1974 N N . ASP A 1 248 ? -14.923 -6.464 1.707 1.00 87.31 248 ASP A N 1
ATOM 1975 C CA . ASP A 1 248 ? -16.116 -7.315 1.598 1.00 87.31 248 ASP A CA 1
ATOM 1976 C C . ASP A 1 248 ? -17.440 -6.520 1.613 1.00 87.31 248 ASP A C 1
ATOM 1978 O O . ASP A 1 248 ? -18.531 -7.084 1.494 1.00 87.31 248 ASP A O 1
ATOM 1982 N N . SER A 1 249 ? -17.381 -5.195 1.788 1.00 90.69 249 SER A N 1
ATOM 1983 C CA . SER A 1 249 ? -18.571 -4.343 1.842 1.00 90.69 249 SER A CA 1
ATOM 1984 C C . SER A 1 249 ? -19.227 -4.198 0.468 1.00 90.69 249 SER A C 1
ATOM 1986 O O . SER A 1 249 ? -18.556 -3.943 -0.527 1.00 90.69 249 SER A O 1
ATOM 1988 N N . ARG A 1 250 ? -20.567 -4.213 0.432 1.00 86.56 250 ARG A N 1
ATOM 1989 C CA . ARG A 1 250 ? -21.341 -3.796 -0.758 1.00 86.56 250 ARG A CA 1
ATOM 1990 C C . ARG A 1 250 ? -21.116 -2.326 -1.122 1.00 86.56 250 ARG A C 1
ATOM 1992 O O . ARG A 1 250 ? -21.284 -1.950 -2.274 1.00 86.56 250 ARG A O 1
ATOM 1999 N N . ASP A 1 251 ? -20.770 -1.509 -0.128 1.00 88.94 251 ASP A N 1
ATOM 2000 C CA . ASP A 1 251 ? -20.427 -0.095 -0.285 1.00 88.94 251 ASP A CA 1
ATOM 2001 C C . ASP A 1 251 ? -19.144 0.197 0.517 1.00 88.94 251 ASP A C 1
ATOM 2003 O O . ASP A 1 251 ? -19.200 0.511 1.717 1.00 88.94 251 ASP A O 1
ATOM 2007 N N . PRO A 1 252 ? -17.965 -0.025 -0.090 1.00 89.88 252 PRO A N 1
ATOM 2008 C CA . PRO A 1 252 ? -16.680 0.174 0.573 1.00 89.88 252 PRO A CA 1
ATOM 2009 C C . PRO A 1 252 ? -16.442 1.619 1.012 1.00 89.88 252 PRO A C 1
ATOM 2011 O O . PRO A 1 252 ? -15.941 1.844 2.115 1.00 89.88 252 PRO A O 1
ATOM 2014 N N . SER A 1 253 ? -16.856 2.596 0.200 1.00 89.38 253 SER A N 1
ATOM 2015 C CA . SER A 1 253 ? -16.684 4.021 0.499 1.00 89.38 253 SER A CA 1
ATOM 2016 C C . SER A 1 253 ? -17.494 4.434 1.721 1.00 89.38 253 SER A C 1
ATOM 2018 O O . SER A 1 253 ? -16.942 5.022 2.648 1.00 89.38 253 SER A O 1
ATOM 2020 N N . LYS A 1 254 ? -18.774 4.050 1.805 1.00 91.75 254 LYS A N 1
ATOM 2021 C CA . LYS A 1 254 ? -19.597 4.341 2.990 1.00 91.75 254 LYS A CA 1
ATOM 2022 C C . LYS A 1 254 ? -19.077 3.647 4.246 1.00 91.75 254 LYS A C 1
ATOM 2024 O O . LYS A 1 254 ? -19.200 4.178 5.353 1.00 91.75 254 LYS A O 1
ATOM 2029 N N . ARG A 1 255 ? -18.488 2.454 4.110 1.00 95.12 255 ARG A N 1
ATOM 2030 C CA . ARG A 1 255 ? -17.848 1.782 5.247 1.00 95.12 255 ARG A CA 1
ATOM 2031 C C . ARG A 1 255 ? -16.592 2.524 5.703 1.00 95.12 255 ARG A C 1
ATOM 2033 O O . ARG A 1 255 ? -16.450 2.741 6.905 1.00 95.12 255 ARG A O 1
ATOM 2040 N N . LEU A 1 256 ? -15.735 2.950 4.775 1.00 94.62 256 LEU A N 1
ATOM 2041 C CA . LEU A 1 256 ? -14.566 3.777 5.081 1.00 94.62 256 LEU A CA 1
ATOM 2042 C C . LEU A 1 256 ? -14.975 5.103 5.736 1.00 94.62 256 LEU A C 1
ATOM 2044 O O . LEU A 1 256 ? -14.399 5.474 6.749 1.00 94.62 256 LEU A O 1
ATOM 2048 N N . GLU A 1 257 ? -16.034 5.761 5.261 1.00 93.50 257 GLU A N 1
ATOM 2049 C CA . GLU A 1 257 ? -16.556 6.995 5.866 1.00 93.50 257 GLU A CA 1
ATOM 2050 C C . GLU A 1 257 ? -16.917 6.806 7.352 1.00 93.50 257 GLU A C 1
ATOM 2052 O O . GLU A 1 257 ? -16.607 7.645 8.200 1.00 93.50 257 GLU A O 1
ATOM 2057 N N . ARG A 1 2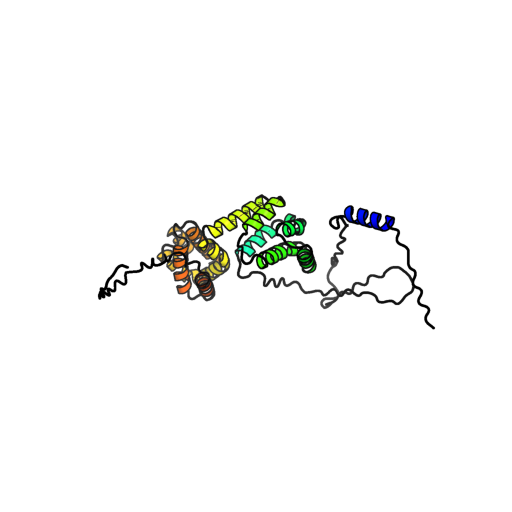58 ? -17.547 5.674 7.702 1.00 96.44 258 ARG A N 1
ATOM 2058 C CA . ARG A 1 258 ? -17.869 5.340 9.102 1.00 96.44 258 ARG A CA 1
ATOM 2059 C C . ARG A 1 258 ? -16.616 5.155 9.952 1.00 96.44 258 ARG A C 1
ATOM 2061 O O . ARG A 1 258 ? -16.616 5.573 11.107 1.00 96.44 258 ARG A O 1
ATOM 2068 N N . ILE A 1 259 ? -15.572 4.552 9.389 1.00 97.25 259 ILE A N 1
ATOM 2069 C CA . ILE A 1 259 ? -14.266 4.411 10.043 1.00 97.25 259 ILE A CA 1
ATOM 2070 C C . ILE A 1 259 ? -13.639 5.797 10.251 1.00 97.25 259 ILE A C 1
ATOM 2072 O O . ILE A 1 259 ? -13.253 6.116 11.373 1.00 97.25 259 ILE A O 1
ATOM 2076 N N . CYS A 1 260 ? -13.623 6.657 9.229 1.00 95.50 260 CYS A N 1
ATOM 2077 C CA . CYS A 1 260 ? -13.099 8.024 9.318 1.00 95.50 260 CYS A CA 1
ATOM 2078 C C . CYS A 1 260 ? -13.800 8.848 10.408 1.00 95.50 260 CYS A C 1
ATOM 2080 O O . CYS A 1 260 ? -13.150 9.554 11.175 1.00 95.50 260 CYS A O 1
ATOM 2082 N N . LYS A 1 261 ? -15.124 8.707 10.556 1.00 96.00 261 LYS A N 1
ATOM 2083 C CA . LYS A 1 261 ? -15.874 9.353 11.650 1.00 96.00 261 LYS A CA 1
ATOM 2084 C C . LYS A 1 261 ? -15.413 8.906 13.037 1.00 96.00 261 LYS A C 1
ATOM 2086 O O . LYS A 1 261 ? -15.559 9.667 13.988 1.00 96.00 261 LYS A O 1
ATOM 2091 N N . ILE A 1 262 ? -14.904 7.684 13.180 1.00 97.25 262 ILE A N 1
ATOM 2092 C CA . ILE A 1 262 ? -14.327 7.206 14.442 1.00 97.25 262 ILE A CA 1
ATOM 2093 C C . ILE A 1 262 ? -12.904 7.724 14.602 1.00 97.25 262 ILE A C 1
ATOM 2095 O O . ILE A 1 262 ? -12.587 8.208 15.680 1.00 97.25 262 ILE A O 1
ATOM 2099 N N . PHE A 1 263 ? -12.091 7.699 13.544 1.00 96.38 263 PHE A N 1
ATOM 2100 C CA . PHE A 1 263 ? -10.743 8.276 13.534 1.00 96.38 263 PHE A CA 1
ATOM 2101 C C . PHE A 1 263 ? -10.730 9.728 14.027 1.00 96.38 263 PHE A C 1
ATOM 2103 O O . PHE A 1 263 ? -9.973 10.053 14.937 1.00 96.38 263 PHE A O 1
ATOM 2110 N N . LEU A 1 264 ? -11.650 10.567 13.541 1.00 93.75 264 LEU A N 1
ATOM 2111 C CA . LEU A 1 264 ? -11.790 11.953 14.006 1.00 93.75 264 LEU A CA 1
ATOM 2112 C C . LEU A 1 264 ? -12.142 12.063 15.501 1.00 93.75 264 LEU A C 1
ATOM 2114 O O . LEU A 1 264 ? -11.722 13.004 16.164 1.00 93.75 264 LEU A O 1
ATOM 2118 N N . LYS A 1 265 ? -12.879 11.089 16.052 1.00 95.00 265 LYS A N 1
ATOM 2119 C CA . LYS A 1 265 ? -13.258 11.031 17.478 1.00 95.00 265 LYS A CA 1
ATOM 2120 C C . LYS A 1 265 ? -12.162 10.477 18.390 1.00 95.00 265 LYS A C 1
ATOM 2122 O O . LYS A 1 265 ? -12.386 10.416 19.597 1.00 95.00 265 LYS A O 1
ATOM 2127 N N . LEU A 1 266 ? -11.055 9.983 17.834 1.00 93.25 266 LEU A N 1
ATOM 2128 C CA . LEU A 1 266 ? -9.898 9.517 18.606 1.00 93.25 266 LEU A CA 1
ATOM 2129 C C . LEU A 1 266 ? -8.888 10.634 18.873 1.00 93.25 266 LEU A C 1
ATOM 2131 O O . LEU A 1 266 ? -7.923 10.397 19.594 1.00 93.25 266 LEU A O 1
ATOM 2135 N N . GLU A 1 267 ? -9.108 11.821 18.292 1.00 90.81 267 GLU A N 1
ATOM 2136 C CA . GLU A 1 267 ? -8.272 13.011 18.493 1.00 90.81 267 GLU A CA 1
ATOM 2137 C C . GLU A 1 267 ? -6.774 12.737 18.248 1.00 90.81 267 GLU A C 1
ATOM 2139 O O . GLU A 1 267 ? -5.895 13.297 18.897 1.00 90.81 267 GLU A O 1
ATOM 2144 N N . ASP A 1 268 ? -6.475 11.847 17.299 1.00 93.00 268 ASP A N 1
ATOM 2145 C CA . ASP A 1 268 ? -5.116 11.548 16.861 1.00 93.00 268 ASP A CA 1
ATOM 2146 C C . ASP A 1 268 ? -4.773 12.347 15.605 1.00 93.00 268 ASP A C 1
ATOM 2148 O O . ASP A 1 268 ? -5.474 12.247 14.599 1.00 93.00 268 ASP A O 1
ATOM 2152 N N . GLU A 1 269 ? -3.689 13.120 15.656 1.00 91.25 269 GLU A N 1
ATOM 2153 C CA . GLU A 1 269 ? -3.296 13.998 14.548 1.00 91.25 269 GLU A CA 1
ATOM 2154 C C . GLU A 1 269 ? -2.953 13.223 13.270 1.00 91.25 269 GLU A C 1
ATOM 2156 O O . GLU A 1 269 ? -3.363 13.637 12.189 1.00 91.25 269 GLU A O 1
ATOM 2161 N N . LYS A 1 270 ? -2.310 12.050 13.370 1.00 91.50 270 LYS A N 1
ATOM 2162 C CA . LYS A 1 270 ? -2.038 11.225 12.181 1.00 91.50 270 LYS A CA 1
ATOM 2163 C C . LYS A 1 270 ? -3.329 10.710 11.551 1.00 91.50 270 LYS A C 1
ATOM 2165 O O . LYS A 1 270 ? -3.499 10.765 10.338 1.00 91.50 270 LYS A O 1
ATOM 2170 N N . LEU A 1 271 ? -4.266 10.219 12.364 1.00 91.62 271 LEU A N 1
ATOM 2171 C CA . LEU A 1 271 ? -5.565 9.775 11.860 1.00 91.62 271 LEU A CA 1
ATOM 2172 C C . LEU A 1 271 ? -6.375 10.931 11.256 1.00 91.62 271 LEU A C 1
ATOM 2174 O O . LEU A 1 271 ? -7.080 10.704 10.274 1.00 91.62 271 LEU A O 1
ATOM 2178 N N . LYS A 1 272 ? -6.277 12.155 11.796 1.00 91.62 272 LYS A N 1
ATOM 2179 C CA . LYS A 1 272 ? -6.892 13.351 11.193 1.00 91.62 272 LYS A CA 1
ATOM 2180 C C . LYS A 1 272 ? -6.295 13.651 9.819 1.00 91.62 272 LYS A C 1
ATOM 2182 O O . LYS A 1 272 ? -7.062 13.765 8.867 1.00 91.62 272 LYS A O 1
ATOM 2187 N N . GLU A 1 273 ? -4.967 13.673 9.696 1.00 89.44 273 GLU A N 1
ATOM 2188 C CA . GLU A 1 273 ? -4.266 13.882 8.418 1.00 89.44 273 GLU A CA 1
ATOM 2189 C C . GLU A 1 273 ? -4.692 12.840 7.371 1.00 89.44 273 GLU A C 1
ATOM 2191 O O . GLU A 1 273 ? -5.036 13.178 6.236 1.00 89.44 273 GLU A O 1
ATOM 2196 N N . ILE A 1 274 ? -4.782 11.567 7.773 1.00 88.19 274 ILE A N 1
ATOM 2197 C CA . ILE A 1 274 ? -5.260 10.487 6.901 1.00 88.19 274 ILE A CA 1
ATOM 2198 C C . ILE A 1 274 ? -6.693 10.759 6.431 1.00 88.19 274 ILE A C 1
ATOM 2200 O O . ILE A 1 274 ? -6.984 10.569 5.250 1.00 88.19 274 ILE A O 1
ATOM 2204 N N . VAL A 1 275 ? -7.592 11.197 7.320 1.00 91.31 275 VAL A N 1
ATOM 2205 C CA . VAL A 1 275 ? -8.989 11.514 6.974 1.00 91.31 275 VAL A CA 1
ATOM 2206 C C . VAL A 1 275 ? -9.082 12.713 6.026 1.00 91.31 275 VAL A C 1
ATOM 2208 O O . VAL A 1 275 ? -9.855 12.667 5.066 1.00 91.31 275 VAL A O 1
ATOM 2211 N N . GLU A 1 276 ? -8.283 13.755 6.243 1.00 88.00 276 GLU A N 1
ATOM 2212 C CA . GLU A 1 276 ? -8.199 14.920 5.355 1.00 88.00 276 GLU A CA 1
ATOM 2213 C C . GLU A 1 276 ? -7.676 14.541 3.963 1.00 88.00 276 GLU A C 1
ATOM 2215 O O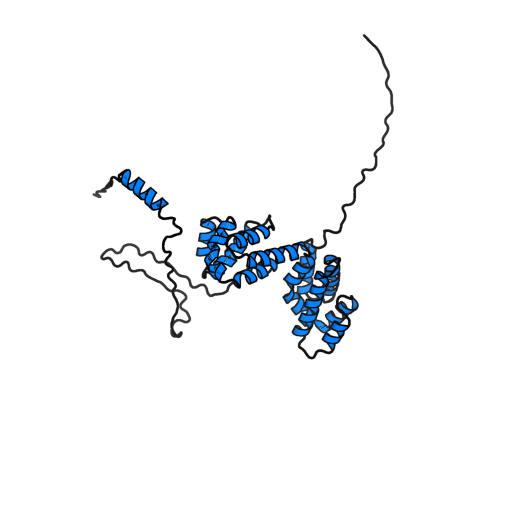 . GLU A 1 276 ? -8.211 15.001 2.947 1.00 88.00 276 GLU A O 1
ATOM 2220 N N . GLY A 1 277 ? -6.708 13.624 3.892 1.00 80.56 277 GLY A N 1
ATOM 2221 C CA . GLY A 1 277 ? -6.244 13.035 2.635 1.00 80.56 277 GLY A CA 1
ATOM 2222 C C . GLY A 1 277 ? -7.358 12.309 1.863 1.00 80.56 277 GLY A C 1
ATOM 2223 O O . GLY A 1 277 ? -7.459 12.442 0.644 1.00 80.56 277 GLY A O 1
ATOM 2224 N N . ILE A 1 278 ? -8.271 11.615 2.557 1.00 81.62 278 ILE A N 1
ATOM 2225 C CA . ILE A 1 278 ? -9.418 10.940 1.914 1.00 81.62 278 ILE A CA 1
ATOM 2226 C C . ILE A 1 278 ? -10.423 11.965 1.379 1.00 81.62 278 ILE A C 1
ATOM 2228 O O . ILE A 1 278 ? -10.955 11.802 0.277 1.00 81.62 278 ILE A O 1
ATOM 2232 N N . ALA A 1 279 ? -10.695 13.012 2.162 1.00 78.12 279 ALA A N 1
ATOM 2233 C CA . ALA A 1 279 ? -11.643 14.059 1.797 1.00 78.12 279 ALA A CA 1
ATOM 2234 C C . ALA A 1 279 ? -11.154 14.879 0.591 1.00 78.12 279 ALA A C 1
ATOM 2236 O O . ALA A 1 279 ? -11.928 15.143 -0.328 1.00 78.12 279 ALA A O 1
ATOM 2237 N N . SER A 1 280 ? -9.866 15.228 0.566 1.00 72.88 280 SER A N 1
ATOM 2238 C CA . SER A 1 280 ? -9.233 15.975 -0.530 1.00 72.88 280 SER A CA 1
ATOM 2239 C C . SER A 1 280 ? -9.011 15.131 -1.791 1.00 72.88 280 SER A C 1
ATOM 2241 O O . SER A 1 280 ? -9.101 15.650 -2.902 1.00 72.88 280 SER A O 1
ATOM 2243 N N . GLY A 1 281 ? -8.804 13.817 -1.647 1.00 61.84 281 GLY A N 1
ATOM 2244 C CA . GLY A 1 281 ? -8.602 12.874 -2.752 1.00 61.84 281 GLY A CA 1
ATOM 2245 C C . GLY A 1 281 ? -9.854 12.508 -3.565 1.00 61.84 281 GLY A C 1
ATOM 2246 O O . GLY A 1 281 ? -9.779 11.625 -4.417 1.00 61.84 281 GLY A O 1
ATOM 2247 N N . ASN A 1 282 ? -11.013 13.138 -3.328 1.00 56.34 282 ASN A N 1
ATOM 2248 C CA . ASN A 1 282 ? -12.275 12.876 -4.046 1.00 56.34 282 ASN A CA 1
ATOM 2249 C C . ASN A 1 282 ? -12.798 11.418 -3.960 1.00 56.34 282 ASN A C 1
ATOM 2251 O O . ASN A 1 282 ? -13.685 11.034 -4.726 1.00 56.34 282 ASN A O 1
ATOM 2255 N N . ILE A 1 283 ? -12.326 10.603 -3.004 1.00 57.16 283 ILE A N 1
ATOM 2256 C CA . ILE A 1 283 ? -12.741 9.190 -2.844 1.00 57.16 283 ILE A CA 1
ATOM 2257 C C . ILE A 1 283 ? -14.252 9.071 -2.556 1.00 57.16 283 ILE A C 1
ATOM 2259 O O . ILE A 1 283 ? -14.893 8.089 -2.937 1.00 57.16 283 ILE A O 1
ATOM 2263 N N . PHE A 1 284 ? -14.848 10.102 -1.949 1.00 52.88 284 PHE A N 1
ATOM 2264 C CA . PHE A 1 284 ? -16.282 10.170 -1.652 1.00 52.88 284 PHE A CA 1
ATOM 2265 C C . PHE A 1 284 ? -17.132 10.852 -2.741 1.00 52.88 284 PHE A C 1
ATOM 2267 O O . PHE A 1 284 ? -18.358 10.784 -2.684 1.00 52.88 284 PHE A O 1
ATOM 2274 N N . ALA A 1 285 ? -16.530 11.481 -3.757 1.00 47.28 285 ALA A N 1
ATOM 2275 C CA . ALA A 1 285 ? -17.240 12.390 -4.665 1.00 47.28 285 ALA A CA 1
ATOM 2276 C C . ALA A 1 285 ? -18.088 11.713 -5.764 1.00 47.28 285 ALA A C 1
ATOM 2278 O O . ALA A 1 285 ? -18.703 12.402 -6.573 1.00 47.28 285 ALA A O 1
ATOM 2279 N N . LYS A 1 286 ? -18.177 10.375 -5.812 1.00 41.97 286 LYS A N 1
ATOM 2280 C CA . LYS A 1 286 ? -18.905 9.653 -6.880 1.00 41.97 286 LYS A CA 1
ATOM 2281 C C . LYS A 1 286 ? -20.349 9.235 -6.565 1.00 41.97 286 LYS A C 1
ATOM 2283 O O . LYS A 1 286 ? -20.933 8.490 -7.344 1.00 41.97 286 LYS A O 1
ATOM 2288 N N . THR A 1 287 ? -20.972 9.723 -5.492 1.00 39.25 287 THR A N 1
ATOM 2289 C CA . THR A 1 287 ? -22.396 9.423 -5.202 1.00 39.25 287 THR A CA 1
ATOM 2290 C C . THR A 1 287 ? -23.357 10.599 -5.375 1.00 39.25 287 THR A C 1
ATOM 2292 O O . THR A 1 287 ? -24.571 10.397 -5.308 1.00 39.25 287 THR A O 1
ATOM 2295 N N . ALA A 1 288 ? -22.871 11.799 -5.704 1.00 33.03 288 ALA A N 1
ATOM 2296 C CA . ALA A 1 288 ? -23.746 12.884 -6.130 1.00 33.03 288 ALA A CA 1
ATOM 2297 C C . ALA A 1 288 ? -24.181 12.641 -7.584 1.00 33.03 288 ALA A C 1
ATOM 2299 O O . ALA A 1 288 ? -23.493 13.013 -8.532 1.00 33.03 288 ALA A O 1
ATOM 2300 N N . ARG A 1 289 ? -25.336 11.986 -7.763 1.00 36.19 289 ARG A N 1
ATOM 2301 C CA . ARG A 1 289 ? -26.084 12.055 -9.025 1.00 36.19 289 ARG A CA 1
ATOM 2302 C C . ARG A 1 289 ? -26.205 13.533 -9.391 1.00 36.19 289 ARG A C 1
ATOM 2304 O O . ARG A 1 289 ? -26.702 14.312 -8.579 1.00 36.19 289 ARG A O 1
ATOM 2311 N N . HIS A 1 290 ? -25.728 13.908 -10.576 1.00 29.97 290 HIS A N 1
ATOM 2312 C CA . HIS A 1 290 ? -25.966 15.235 -11.133 1.00 29.97 290 HIS A CA 1
ATOM 2313 C C . HIS A 1 290 ? -27.444 15.611 -10.953 1.00 29.97 290 HIS A C 1
ATOM 2315 O O . HIS A 1 290 ? -28.308 14.789 -11.281 1.00 29.97 290 HIS A O 1
ATOM 2321 N N . PRO A 1 291 ? -27.773 16.819 -10.464 1.00 36.34 291 PRO A N 1
ATOM 2322 C CA . PRO A 1 291 ? -29.126 17.312 -10.605 1.00 36.34 291 PRO A CA 1
ATOM 2323 C C . PRO A 1 291 ? -29.399 17.449 -12.104 1.00 36.34 291 PRO A C 1
ATOM 2325 O O . PRO A 1 291 ? -28.735 18.208 -12.810 1.00 36.34 291 PRO A O 1
ATOM 2328 N N . VAL A 1 292 ? -30.357 16.661 -12.590 1.00 37.53 292 VAL A N 1
ATOM 2329 C CA . VAL A 1 292 ? -30.978 16.855 -13.896 1.00 37.53 292 VAL A CA 1
ATOM 2330 C C . VAL A 1 292 ? -31.617 18.240 -13.856 1.00 37.53 292 VAL A C 1
ATOM 2332 O O . VAL A 1 292 ? -32.661 18.439 -13.237 1.00 37.53 292 VAL A O 1
ATOM 2335 N N . SER A 1 293 ? -30.951 19.218 -14.462 1.00 37.03 293 SER A N 1
ATOM 2336 C CA . SER A 1 293 ? -31.566 20.503 -14.764 1.00 37.03 293 SER A CA 1
ATOM 2337 C C . SER A 1 293 ? -32.586 20.259 -15.872 1.00 37.03 293 SER A C 1
ATOM 2339 O O . SER A 1 293 ? -32.229 20.116 -17.039 1.00 37.03 293 SER A O 1
ATOM 2341 N N . HIS A 1 294 ? -33.857 20.142 -15.496 1.00 38.34 294 HIS A N 1
ATOM 2342 C CA . HIS A 1 294 ? -34.962 20.340 -16.423 1.00 38.34 294 HIS A CA 1
ATOM 2343 C C . HIS A 1 294 ? -35.074 21.846 -16.700 1.00 38.34 294 HIS A C 1
ATOM 2345 O O . HIS A 1 294 ? -35.339 22.598 -15.757 1.00 38.34 294 HIS A O 1
ATOM 2351 N N . PRO A 1 295 ? -34.930 22.322 -17.948 1.00 38.41 295 PRO A N 1
ATOM 2352 C CA . PRO A 1 295 ? -35.309 23.684 -18.268 1.00 38.41 295 PRO A CA 1
ATOM 2353 C C . PRO A 1 295 ? -36.840 23.749 -18.321 1.00 38.41 295 PRO A C 1
ATOM 2355 O O . PRO A 1 295 ? -37.466 23.285 -19.271 1.00 38.41 295 PRO A O 1
ATOM 2358 N N . LYS A 1 296 ? -37.448 24.302 -17.266 1.00 39.22 296 LYS A N 1
ATOM 2359 C CA . LYS A 1 296 ? -38.827 24.790 -17.317 1.00 39.22 296 LYS A CA 1
ATOM 2360 C C . LYS A 1 296 ? -38.856 26.080 -18.136 1.00 39.22 296 LYS A C 1
ATOM 2362 O O . LYS A 1 296 ? -38.274 27.082 -17.739 1.00 39.22 296 LYS A O 1
ATOM 2367 N N . GLU A 1 297 ? -39.504 25.979 -19.290 1.00 42.12 297 GLU A N 1
ATOM 2368 C CA . GLU A 1 297 ? -40.479 26.926 -19.839 1.00 42.12 297 GLU A CA 1
ATOM 2369 C C . GLU A 1 297 ? -40.346 28.401 -19.424 1.00 42.12 297 GLU A C 1
ATOM 2371 O O . GLU A 1 297 ? -40.735 28.798 -18.327 1.00 42.12 297 GLU A O 1
ATOM 2376 N N . TYR A 1 298 ? -39.970 29.244 -20.390 1.00 39.59 298 TYR A N 1
ATOM 2377 C CA . TYR A 1 298 ? -40.496 30.604 -20.478 1.00 39.59 298 TYR A CA 1
ATOM 2378 C C . TYR A 1 298 ? -41.401 30.705 -21.705 1.00 39.59 298 TYR A C 1
ATOM 2380 O O . TYR A 1 298 ? -40.970 31.000 -22.814 1.00 39.59 298 TYR A O 1
ATOM 2388 N N . SER A 1 299 ? -42.688 30.462 -21.463 1.00 45.44 299 SER A N 1
ATOM 2389 C CA . SER A 1 299 ? -43.781 31.005 -22.259 1.00 45.44 299 SER A CA 1
ATOM 2390 C C . SER A 1 299 ? -43.874 32.506 -21.974 1.00 45.44 299 SER A C 1
ATOM 2392 O O . SER A 1 299 ? -44.308 32.905 -20.891 1.00 45.44 299 SER A O 1
ATOM 2394 N N . LYS A 1 300 ? -43.510 33.346 -22.944 1.00 46.09 300 LYS A N 1
ATOM 2395 C CA . LYS A 1 300 ? -44.011 34.721 -23.030 1.00 46.09 300 LYS A CA 1
ATOM 2396 C C . LYS A 1 300 ? -44.540 34.971 -24.436 1.00 46.09 300 LYS A C 1
ATOM 2398 O O . LYS A 1 300 ? -43.799 34.958 -25.410 1.00 46.09 300 LYS A O 1
ATOM 2403 N N . ARG A 1 301 ? -45.860 35.149 -24.472 1.00 40.00 301 ARG A N 1
ATOM 2404 C CA . ARG A 1 301 ? -46.655 35.694 -25.569 1.00 40.00 301 ARG A CA 1
ATOM 2405 C C . ARG A 1 301 ? -46.135 37.086 -25.916 1.00 40.00 301 ARG A C 1
ATOM 2407 O O . ARG A 1 301 ? -45.857 37.840 -24.992 1.00 40.00 301 ARG A O 1
ATOM 2414 N N . ASN A 1 302 ? -46.105 37.408 -27.203 1.00 39.75 302 ASN A N 1
ATOM 2415 C CA . ASN A 1 302 ? -46.490 38.718 -27.716 1.00 39.75 302 ASN A CA 1
ATOM 2416 C C . ASN A 1 302 ? -47.271 38.459 -29.009 1.00 39.75 302 ASN A C 1
ATOM 2418 O O . ASN A 1 302 ? -46.732 37.947 -29.985 1.00 39.75 302 ASN A O 1
ATOM 2422 N N . THR A 1 303 ? -48.567 38.726 -28.928 1.00 44.78 303 THR A N 1
ATOM 2423 C CA . THR A 1 303 ? -49.520 38.872 -30.027 1.00 44.78 303 THR A CA 1
ATOM 2424 C C . THR A 1 303 ? -49.784 40.361 -30.161 1.00 44.78 303 THR A C 1
ATOM 2426 O O . THR A 1 303 ? -50.205 40.949 -29.171 1.00 44.78 303 THR A O 1
ATOM 2429 N N . GLU A 1 304 ? -49.516 40.911 -31.338 1.00 47.84 304 GLU A N 1
ATOM 2430 C CA . GLU A 1 304 ? -50.059 42.139 -31.950 1.00 47.84 304 GLU A CA 1
ATOM 2431 C C . GLU A 1 304 ? -49.405 42.149 -33.347 1.00 47.84 304 GLU A C 1
ATOM 2433 O O . GLU A 1 304 ? -48.181 42.156 -33.454 1.00 47.84 304 GLU A O 1
ATOM 2438 N N . GLU A 1 305 ? -50.091 41.619 -34.363 1.00 46.72 305 GLU A N 1
ATOM 2439 C CA . GLU A 1 305 ? -50.957 42.375 -35.285 1.00 46.72 305 GLU A CA 1
ATOM 2440 C C . GLU A 1 305 ? -50.206 43.525 -35.964 1.00 46.72 305 GLU A C 1
ATOM 2442 O O . GLU A 1 305 ? -49.966 44.554 -35.354 1.00 46.72 305 GLU A O 1
ATOM 2447 N N . ASP A 1 306 ? -49.856 43.322 -37.236 1.00 51.50 306 ASP A N 1
ATOM 2448 C CA . ASP A 1 306 ? -50.211 44.284 -38.277 1.00 51.50 306 ASP A CA 1
ATOM 2449 C C . ASP A 1 306 ? -50.373 43.555 -39.618 1.00 51.50 306 ASP A C 1
ATOM 2451 O O . ASP A 1 306 ? -49.555 42.730 -40.038 1.00 51.50 306 ASP A O 1
ATOM 2455 N N . ILE A 1 307 ? -51.526 43.832 -40.215 1.00 52.78 307 ILE A N 1
ATOM 2456 C CA . ILE A 1 307 ? -52.028 43.429 -41.523 1.00 52.78 307 ILE A CA 1
ATOM 2457 C C . ILE A 1 307 ? -51.655 44.541 -42.506 1.00 52.78 307 ILE A C 1
ATOM 2459 O O . ILE A 1 307 ? -51.826 45.701 -42.161 1.00 52.78 307 ILE A O 1
ATOM 2463 N N . GLU A 1 308 ? -51.204 44.176 -43.707 1.00 51.59 308 GLU A N 1
ATOM 2464 C CA . GLU A 1 308 ? -51.570 44.744 -45.028 1.00 51.59 308 GLU A CA 1
ATOM 2465 C C . GLU A 1 308 ? -50.647 44.067 -46.071 1.00 51.59 308 GLU A C 1
ATOM 2467 O O . GLU A 1 308 ? -49.429 44.055 -45.912 1.00 51.59 308 GLU A O 1
ATOM 2472 N N . GLU A 1 309 ? -51.160 43.188 -46.947 1.00 51.66 309 GLU A N 1
ATOM 2473 C CA . GLU A 1 309 ? -51.707 43.505 -48.291 1.00 51.66 309 GLU A CA 1
ATOM 2474 C C . GLU A 1 309 ? -50.636 44.119 -49.230 1.00 51.66 309 GLU A C 1
ATOM 2476 O O . GLU A 1 309 ? -49.910 45.016 -48.834 1.00 51.66 309 GLU A O 1
ATOM 2481 N N . ILE A 1 310 ? -50.400 43.722 -50.488 1.00 45.88 310 ILE A N 1
ATOM 2482 C CA . ILE A 1 310 ? -51.191 43.075 -51.548 1.00 45.88 310 ILE A CA 1
ATOM 2483 C C . ILE A 1 310 ? -50.214 42.560 -52.637 1.00 45.88 310 ILE A C 1
ATOM 2485 O O . ILE A 1 310 ? -49.087 43.040 -52.760 1.00 45.88 310 ILE A O 1
ATOM 2489 N N . GLU A 1 311 ? -50.683 41.605 -53.444 1.00 48.53 311 GLU A N 1
ATOM 2490 C CA . GLU A 1 311 ? -50.130 41.182 -54.740 1.00 48.53 311 GLU A CA 1
ATOM 2491 C C . GLU A 1 311 ? -49.994 42.326 -55.773 1.00 48.53 311 GLU A C 1
ATOM 2493 O O . GLU A 1 311 ? -50.987 42.969 -56.109 1.00 48.53 311 GLU A O 1
ATOM 2498 N N . LEU A 1 312 ? -48.795 42.504 -56.347 1.00 48.06 312 LEU A N 1
ATOM 2499 C CA . LEU A 1 312 ? -48.481 42.526 -57.797 1.00 48.06 312 LEU A CA 1
ATOM 2500 C C . LEU A 1 312 ? -47.003 42.870 -58.029 1.00 48.06 312 LEU A C 1
ATOM 2502 O O . LEU A 1 312 ? -46.543 43.921 -57.531 1.00 48.06 312 LEU A O 1
#